Protein AF-A0A6A6F134-F1 (afdb_monomer_lite)

Foldseek 3Di:
DDDDDDDDDDDDDDDDDDDDDDDDDDDDDDDDDDDDDDDDDDDDDDDDDDDDDDDDDPPPPPPPPDDDPDPPDPPPPPPPPDPDPPPPDDDVVPDPPPPDPVPPPVVVVVVVVVVVVVVVVVVVVVVVVVDPDPDDDDDDDDDDPPPCSLVVVCVVVVPPCPQPQPFDFDQPDDVPDGDGPRPRPNVVDGPHPDDDDDDDDDPPDPDPDDDDDDDDDPVVVVVVLVVLVVLLVVLVPDDPPDDPVRNVVSVVSNVVSVVVD

Secondary structure (DSSP, 8-state):
--PPPP------------PPP--------------------------------------------S--S-----GGG--------TT----GGGS-----GGG-THHHHHHHHHHHHHHHHHHHHHHHHHSPPPPPPP------TTSSHHHHHHHHHT-TTTTT----EEEEEETTEEEEEE------S--TTS-----SPPTT--SS------PPPHHHHHHHHHHHHHHHHHHHS--TT--HHHHHHHHHHHHHHHHT-

Radius of gyration: 37.96 Å; chains: 1; bounding box: 92×64×110 Å

Organism: NCBI:txid717836

InterPro domains:
  IPR027417 P-loop containing nucleoside triphosphate hydrolase [G3DSA:3.40.50.300] (117-215)
  IPR027417 P-loop containing nucleoside triphosphate hydrolase [SSF52540] (86-157)

pLDDT: mean 71.47, std 17.22, range [37.16, 97.81]

Sequence (261 aa):
MAASPASNNAIGKRKRSRGLEPSDLDDDGSESPLSGCAADERDSNSDADSEPETFEGDDTNYEDLFVSEGQEFDGADMPRVNEVDTDVKYHEGKESYPKLPAYDPASSDIEVGLTGIVEQIVDIAEELRAMPWPRPTRIALLGDTGTGKSSLLNSIVDVPDIAKAVCITIEVQADTYKSTLSSQISSGESCTPTAMEYCGSIDRQQESFAAEITDYDEETAKTLLREHISHYRRNTEVRADWDDNTRQLYKRRADTAVKTL

Structure (mmCIF, N/CA/C/O backbone):
data_AF-A0A6A6F134-F1
#
_entry.id   AF-A0A6A6F134-F1
#
loop_
_atom_site.group_PDB
_atom_site.id
_atom_site.type_symbol
_atom_site.label_atom_id
_atom_site.label_alt_id
_atom_site.label_comp_id
_atom_site.label_asym_id
_atom_site.label_entity_id
_atom_site.label_seq_id
_atom_site.pdbx_PDB_ins_code
_atom_site.Cartn_x
_atom_site.Cartn_y
_atom_site.Cartn_z
_atom_site.occupancy
_atom_site.B_iso_or_equiv
_atom_site.auth_seq_id
_atom_site.auth_comp_id
_atom_site.auth_asym_id
_atom_site.auth_atom_id
_atom_site.pdbx_PDB_model_num
ATOM 1 N N . MET A 1 1 ? -15.098 -31.969 37.337 1.00 43.97 1 MET A N 1
ATOM 2 C CA . MET A 1 1 ? -15.059 -32.552 35.979 1.00 43.97 1 MET A CA 1
ATOM 3 C C . MET A 1 1 ? -16.419 -32.327 35.342 1.00 43.97 1 MET A C 1
ATOM 5 O O . MET A 1 1 ? -17.338 -33.084 35.614 1.00 43.97 1 MET A O 1
ATOM 9 N N . ALA A 1 2 ? -16.563 -31.238 34.592 1.00 41.25 2 ALA A N 1
ATOM 10 C CA . ALA A 1 2 ? -17.771 -30.901 33.847 1.00 41.25 2 ALA A CA 1
ATOM 11 C C . ALA A 1 2 ? -17.323 -30.482 32.443 1.00 41.25 2 ALA A C 1
ATOM 13 O O . ALA A 1 2 ? -16.382 -29.703 32.307 1.00 41.25 2 ALA A O 1
ATOM 14 N N . ALA A 1 3 ? -17.909 -31.117 31.433 1.00 41.62 3 ALA A N 1
ATOM 15 C CA . ALA A 1 3 ? -17.512 -31.027 30.037 1.00 41.62 3 ALA A CA 1
ATOM 16 C C . ALA A 1 3 ? -18.106 -29.776 29.372 1.00 41.62 3 ALA A C 1
ATOM 18 O O . ALA A 1 3 ? -19.306 -29.532 29.482 1.00 41.62 3 ALA A O 1
ATOM 19 N N . SER A 1 4 ? -17.268 -29.017 28.663 1.00 52.62 4 SER A N 1
ATOM 20 C CA . SER A 1 4 ? -17.686 -27.931 27.770 1.00 52.62 4 SER A CA 1
ATOM 21 C C . SER A 1 4 ? -18.380 -28.480 26.517 1.00 52.62 4 SER A C 1
ATOM 23 O O . SER A 1 4 ? -17.914 -29.483 25.966 1.00 52.62 4 SER A O 1
ATOM 25 N N . PRO A 1 5 ? -19.434 -27.826 25.999 1.00 60.44 5 PRO A N 1
ATOM 26 C CA . PRO A 1 5 ? -19.971 -28.141 24.684 1.00 60.44 5 PRO A CA 1
ATOM 27 C C . PRO A 1 5 ? -19.147 -27.458 23.580 1.00 60.44 5 PRO A C 1
ATOM 29 O O . PRO A 1 5 ? -18.846 -26.268 23.644 1.00 60.44 5 PRO A O 1
ATOM 32 N N . ALA A 1 6 ? -18.791 -28.235 22.558 1.00 44.75 6 ALA A N 1
ATOM 33 C CA . ALA A 1 6 ? -18.148 -27.769 21.337 1.00 44.75 6 ALA A CA 1
ATOM 34 C C . ALA A 1 6 ? -19.168 -27.071 20.421 1.00 44.75 6 ALA A C 1
ATOM 36 O O . ALA A 1 6 ? -20.200 -27.655 20.085 1.00 44.75 6 ALA A O 1
ATOM 37 N N . SER A 1 7 ? -18.872 -25.845 19.982 1.00 50.78 7 SER A N 1
ATOM 38 C CA . SER A 1 7 ? -19.625 -25.164 18.928 1.00 50.78 7 SER A CA 1
ATOM 39 C C . SER A 1 7 ? -19.053 -25.532 17.555 1.00 50.78 7 SER A C 1
ATOM 41 O O . SER A 1 7 ? -17.970 -25.117 17.147 1.00 50.78 7 SER A O 1
ATOM 43 N N . ASN A 1 8 ? -19.811 -26.354 16.832 1.00 44.69 8 ASN A N 1
ATOM 44 C CA . ASN A 1 8 ? -19.585 -26.671 15.429 1.00 44.69 8 ASN A CA 1
ATOM 45 C C . ASN A 1 8 ? -20.062 -25.500 14.557 1.00 44.69 8 ASN A C 1
ATOM 47 O O . ASN A 1 8 ? -21.246 -25.431 14.236 1.00 44.69 8 ASN A O 1
ATOM 51 N N . ASN A 1 9 ? -19.156 -24.622 14.123 1.00 45.91 9 ASN A N 1
ATOM 52 C CA . ASN A 1 9 ? -19.450 -23.713 13.014 1.00 45.91 9 ASN A CA 1
ATOM 53 C C . ASN A 1 9 ? -19.028 -24.359 11.694 1.00 45.91 9 ASN A C 1
ATOM 55 O O . ASN A 1 9 ? -17.852 -24.456 11.343 1.00 45.91 9 ASN A O 1
ATOM 59 N N . ALA A 1 10 ? -20.044 -24.853 10.989 1.00 45.84 10 ALA A N 1
ATOM 60 C CA . ALA A 1 10 ? -19.955 -25.452 9.675 1.00 45.84 10 ALA A CA 1
ATOM 61 C C . ALA A 1 10 ? -19.506 -24.411 8.636 1.00 45.84 10 ALA A C 1
ATOM 63 O O . ALA A 1 10 ? -20.238 -23.490 8.283 1.00 45.84 10 ALA A O 1
ATOM 64 N N . ILE A 1 11 ? -18.295 -24.608 8.120 1.00 50.47 11 ILE A N 1
ATOM 65 C CA . ILE A 1 11 ? -17.775 -23.965 6.914 1.00 50.47 11 ILE A CA 1
ATOM 66 C C . ILE A 1 11 ? -18.702 -24.287 5.733 1.00 50.47 11 ILE A C 1
ATOM 68 O O . ILE A 1 11 ? -18.851 -25.440 5.316 1.00 50.47 11 ILE A O 1
ATOM 72 N N . GLY A 1 12 ? -19.343 -23.245 5.203 1.00 44.22 12 GLY A N 1
ATOM 73 C CA . GLY A 1 12 ? -20.176 -23.309 4.010 1.00 44.22 12 GLY A CA 1
ATOM 74 C C . GLY A 1 12 ? -19.357 -23.735 2.794 1.00 44.22 12 GLY A C 1
ATOM 75 O O . GLY A 1 12 ? -18.442 -23.041 2.353 1.00 44.22 12 GLY A O 1
ATOM 76 N N . LYS A 1 13 ? -19.696 -24.894 2.227 1.00 53.62 13 LYS A N 1
ATOM 77 C CA . LYS A 1 13 ? -19.129 -25.383 0.968 1.00 53.62 13 LYS A CA 1
ATOM 78 C C . LYS A 1 13 ? -19.685 -24.553 -0.192 1.00 53.62 13 LYS A C 1
ATOM 80 O O . LYS A 1 13 ? -20.815 -24.775 -0.621 1.00 53.62 13 LYS A O 1
ATOM 85 N N . ARG A 1 14 ? -18.890 -23.629 -0.744 1.00 46.69 14 ARG A N 1
ATOM 86 C CA . ARG A 1 14 ? -19.178 -23.035 -2.060 1.00 46.69 14 ARG A CA 1
ATOM 87 C C . ARG A 1 14 ? -18.945 -24.090 -3.145 1.00 46.69 14 ARG A C 1
ATOM 89 O O . ARG A 1 14 ? -17.832 -24.563 -3.361 1.00 46.69 14 ARG A O 1
ATOM 96 N N . LYS A 1 15 ? -20.037 -24.481 -3.798 1.00 51.97 15 LYS A N 1
ATOM 97 C CA . LYS A 1 15 ? -20.105 -25.426 -4.915 1.00 51.97 15 LYS A CA 1
ATOM 98 C C . LYS A 1 15 ? -19.696 -24.683 -6.195 1.00 51.97 15 LYS A C 1
ATOM 100 O O . LYS A 1 15 ? -20.444 -23.839 -6.670 1.00 51.97 15 LYS A O 1
ATOM 105 N N . ARG A 1 16 ? -18.505 -24.965 -6.737 1.00 50.12 16 ARG A N 1
ATOM 106 C CA . ARG A 1 16 ? -18.120 -24.548 -8.098 1.00 50.12 16 ARG A CA 1
ATOM 107 C C . ARG A 1 16 ? -18.769 -25.498 -9.101 1.00 50.12 16 ARG A C 1
ATOM 109 O O . ARG A 1 16 ? -18.546 -26.704 -9.034 1.00 50.12 16 ARG A O 1
ATOM 116 N N . SER A 1 17 ? -19.528 -24.954 -10.043 1.00 49.09 17 SER A N 1
ATOM 117 C CA . SER A 1 17 ? -19.942 -25.671 -11.246 1.00 49.09 17 SER A CA 1
ATOM 118 C C . SER A 1 17 ? -19.977 -24.723 -12.437 1.00 49.09 17 SER A C 1
ATOM 120 O O . SER A 1 17 ? -20.851 -23.863 -12.498 1.00 49.09 17 SER A O 1
ATOM 122 N N . ARG A 1 18 ? -19.083 -24.939 -13.402 1.00 41.56 18 ARG A N 1
ATOM 123 C CA . ARG A 1 18 ? -19.466 -25.178 -14.798 1.00 41.56 18 ARG A CA 1
ATOM 124 C C . ARG A 1 18 ? -18.254 -25.669 -15.579 1.00 41.56 18 ARG A C 1
ATOM 126 O O . ARG A 1 18 ? -17.195 -25.055 -15.537 1.00 41.56 18 ARG A O 1
ATOM 133 N N . GLY A 1 19 ? -18.435 -26.830 -16.201 1.00 37.16 19 GLY A N 1
ATOM 134 C CA . GLY A 1 19 ? -17.485 -27.418 -17.126 1.00 37.16 19 GLY A CA 1
ATOM 135 C C . GLY A 1 19 ? -17.509 -26.667 -18.448 1.00 37.16 19 GLY A C 1
ATOM 136 O O . GLY A 1 19 ? -18.572 -26.261 -18.915 1.00 37.16 19 GLY A O 1
ATOM 137 N N . LEU A 1 20 ? -16.322 -26.493 -19.011 1.00 48.72 20 LEU A N 1
ATOM 138 C CA . LEU A 1 20 ? -16.129 -26.231 -20.424 1.00 48.72 20 LEU A CA 1
ATOM 139 C C . LEU A 1 20 ? -15.657 -27.548 -21.030 1.00 48.72 20 LEU A C 1
ATOM 141 O O . LEU A 1 20 ? -14.661 -28.123 -20.587 1.00 48.72 20 LEU A O 1
ATOM 145 N N . GLU A 1 21 ? -16.454 -28.053 -21.962 1.00 59.78 21 GLU A N 1
ATOM 146 C CA . GLU A 1 21 ? -16.110 -29.191 -22.801 1.00 59.78 21 GLU A CA 1
ATOM 147 C C . GLU A 1 21 ? -14.938 -28.807 -23.720 1.00 59.78 21 GLU A C 1
ATOM 149 O O . GLU A 1 21 ? -14.929 -27.691 -24.247 1.00 59.78 21 GLU A O 1
ATOM 154 N N . PRO A 1 22 ? -13.947 -29.689 -23.924 1.00 57.69 22 PRO A N 1
ATOM 155 C CA . PRO A 1 22 ? -12.971 -29.516 -24.986 1.00 57.69 22 PRO A CA 1
ATOM 156 C C . PRO A 1 22 ? -13.622 -29.893 -26.322 1.00 57.69 22 PRO A C 1
ATOM 158 O O . PRO A 1 22 ? -14.016 -31.038 -26.532 1.00 57.69 22 PRO A O 1
ATOM 161 N N . SER A 1 23 ? -13.764 -28.917 -27.217 1.00 59.03 23 SER A N 1
ATOM 162 C CA . SER A 1 23 ? -14.053 -29.180 -28.623 1.00 59.03 23 SER A CA 1
ATOM 163 C C . SER A 1 23 ? -12.751 -29.568 -29.318 1.00 59.03 23 SER A C 1
ATOM 165 O O . SER A 1 23 ? -11.924 -28.705 -29.620 1.00 59.03 23 SER A O 1
ATOM 167 N N . ASP A 1 24 ? -12.589 -30.867 -29.541 1.00 61.22 24 ASP A N 1
ATOM 168 C CA . ASP A 1 24 ? -11.593 -31.436 -30.439 1.00 61.22 24 ASP A CA 1
ATOM 169 C C . ASP A 1 24 ? -11.907 -30.982 -31.874 1.00 61.22 24 ASP A C 1
ATOM 171 O O . ASP A 1 24 ? -12.931 -31.354 -32.453 1.00 61.22 24 ASP A O 1
ATOM 175 N N . LEU A 1 25 ? -11.041 -30.143 -32.439 1.00 65.75 25 LEU A N 1
ATOM 176 C CA . LEU A 1 25 ? -10.960 -29.924 -33.878 1.00 65.75 25 LEU A CA 1
ATOM 177 C C . LEU A 1 25 ? -9.547 -30.284 -34.319 1.00 65.75 25 LEU A C 1
ATOM 179 O O . LEU A 1 25 ? -8.610 -29.496 -34.200 1.00 65.75 25 LEU A O 1
ATOM 183 N N . ASP A 1 26 ? -9.442 -31.517 -34.802 1.00 57.12 26 ASP A N 1
ATOM 184 C CA . ASP A 1 26 ? -8.402 -31.961 -35.711 1.00 57.12 26 ASP A CA 1
ATOM 185 C C . ASP A 1 26 ? -8.486 -31.108 -36.988 1.00 57.12 26 ASP A C 1
ATOM 187 O O . ASP A 1 26 ? -9.489 -31.167 -37.703 1.00 57.12 26 ASP A O 1
ATOM 191 N N . ASP A 1 27 ? -7.451 -30.320 -37.282 1.00 63.88 27 ASP A N 1
ATOM 192 C CA . ASP A 1 27 ? -7.228 -29.805 -38.634 1.00 63.88 27 ASP A CA 1
ATOM 193 C C . ASP A 1 27 ? -5.817 -30.183 -39.086 1.00 63.88 27 ASP A C 1
ATOM 195 O O . ASP A 1 27 ? -4.796 -29.716 -38.571 1.00 63.88 27 ASP A O 1
ATOM 199 N N . ASP A 1 28 ? -5.818 -31.134 -40.010 1.00 56.81 28 ASP A N 1
ATOM 200 C CA . ASP A 1 28 ? -4.685 -31.823 -40.593 1.00 56.81 28 ASP A CA 1
ATOM 201 C C . ASP A 1 28 ? -4.209 -31.040 -41.827 1.00 56.81 28 ASP A C 1
ATOM 203 O O . ASP A 1 28 ? -4.934 -30.885 -42.804 1.00 56.81 28 ASP A O 1
ATOM 207 N N . GLY A 1 29 ? -2.944 -30.621 -41.804 1.00 48.53 29 GLY A N 1
ATOM 208 C CA . GLY A 1 29 ? -2.072 -30.624 -42.978 1.00 48.53 29 GLY A CA 1
ATOM 209 C C . GLY A 1 29 ? -2.343 -29.645 -44.130 1.00 48.53 29 GLY A C 1
ATOM 210 O O . GLY A 1 29 ? -3.127 -29.910 -45.034 1.00 48.53 29 GLY A O 1
ATOM 211 N N . SER A 1 30 ? -1.441 -28.671 -44.274 1.00 54.06 30 SER A N 1
ATOM 212 C CA . SER A 1 30 ? -0.750 -28.486 -45.560 1.00 54.06 30 SER A CA 1
ATOM 213 C C . SER A 1 30 ? 0.552 -27.703 -45.389 1.00 54.06 30 SER A C 1
ATOM 215 O O . SER A 1 30 ? 0.561 -26.539 -44.996 1.00 54.06 30 SER A O 1
ATOM 217 N N . GLU A 1 31 ? 1.657 -28.376 -45.701 1.00 53.28 31 GLU A N 1
ATOM 218 C CA . GLU A 1 31 ? 2.989 -27.808 -45.873 1.00 53.28 31 GLU A CA 1
ATOM 219 C C . GLU A 1 31 ? 3.091 -26.964 -47.158 1.00 53.28 31 GLU A C 1
ATOM 221 O O . GLU A 1 31 ? 2.527 -27.325 -48.194 1.00 53.28 31 GLU A O 1
ATOM 226 N N . SER A 1 32 ? 4.016 -25.990 -47.109 1.00 53.66 32 SER A N 1
ATOM 227 C CA . SER A 1 32 ? 4.830 -25.418 -48.214 1.00 53.66 32 SER A CA 1
ATOM 228 C C . SER A 1 32 ? 4.378 -24.075 -48.828 1.00 53.66 32 SER A C 1
ATOM 230 O O . SER A 1 32 ? 3.188 -23.804 -48.925 1.00 53.66 32 SER A O 1
ATOM 232 N N . PRO A 1 33 ? 5.298 -23.301 -49.452 1.00 54.88 33 PRO A N 1
ATOM 233 C CA . PRO A 1 33 ? 6.525 -22.732 -48.889 1.00 54.88 33 PRO A CA 1
ATOM 234 C C . PRO A 1 33 ? 6.682 -21.221 -49.212 1.00 54.88 33 PRO A C 1
ATOM 236 O O . PRO A 1 33 ? 6.038 -20.683 -50.105 1.00 54.88 33 PRO A O 1
ATOM 239 N N . LEU A 1 34 ? 7.602 -20.568 -48.491 1.00 56.84 34 LEU A N 1
ATOM 240 C CA . LEU A 1 34 ? 8.356 -19.346 -48.831 1.00 56.84 34 LEU A CA 1
ATOM 241 C C . LEU A 1 34 ? 7.777 -18.399 -49.906 1.00 56.84 34 LEU A C 1
ATOM 243 O O . LEU A 1 34 ? 7.944 -18.618 -51.104 1.00 56.84 34 LEU A O 1
ATOM 247 N N . SER A 1 35 ? 7.306 -17.230 -49.469 1.00 46.50 35 SER A N 1
ATOM 248 C CA . SER A 1 35 ? 7.397 -16.002 -50.263 1.00 46.50 35 SER A CA 1
ATOM 249 C C . SER A 1 35 ? 7.468 -14.803 -49.324 1.00 46.50 35 SER A C 1
ATOM 251 O O . SER A 1 35 ? 6.548 -14.549 -48.551 1.00 46.50 35 SER A O 1
ATOM 253 N N . GLY A 1 36 ? 8.610 -14.117 -49.330 1.00 44.16 36 GLY A N 1
ATOM 254 C CA . GLY A 1 36 ? 8.805 -12.906 -48.548 1.00 44.16 36 GLY A CA 1
ATOM 255 C C . GLY A 1 36 ? 8.102 -11.711 -49.176 1.00 44.16 36 GLY A C 1
ATOM 256 O O . GLY A 1 36 ? 7.975 -11.650 -50.392 1.00 44.16 36 GLY A O 1
ATOM 257 N N . CYS A 1 37 ? 7.716 -10.748 -48.342 1.00 39.78 37 CYS A N 1
ATOM 258 C CA . CYS A 1 37 ? 7.740 -9.320 -48.651 1.00 39.78 37 CYS A CA 1
ATOM 259 C C . CYS A 1 37 ? 7.341 -8.517 -47.405 1.00 39.78 37 CYS A C 1
ATOM 261 O O . CYS A 1 37 ? 6.274 -8.724 -46.850 1.00 39.78 37 CYS A O 1
ATOM 263 N N . ALA A 1 38 ? 8.244 -7.612 -47.025 1.00 40.34 38 ALA A N 1
ATOM 264 C CA . ALA A 1 38 ? 8.010 -6.274 -46.488 1.00 40.34 38 ALA A CA 1
ATOM 265 C C . ALA A 1 38 ? 6.953 -6.060 -45.383 1.00 40.34 38 ALA A C 1
ATOM 267 O O . ALA A 1 38 ? 5.750 -6.103 -45.604 1.00 40.34 38 ALA A O 1
ATOM 268 N N . ALA A 1 39 ? 7.499 -5.689 -44.224 1.00 56.06 39 ALA A N 1
ATOM 269 C CA . ALA A 1 39 ? 6.955 -4.819 -43.187 1.00 56.06 39 ALA A CA 1
ATOM 270 C C . ALA A 1 39 ? 5.771 -3.918 -43.590 1.00 56.06 39 ALA A C 1
ATOM 272 O O . ALA A 1 39 ? 5.910 -3.082 -44.480 1.00 56.06 39 ALA A O 1
ATOM 273 N N . ASP A 1 40 ? 4.680 -4.033 -42.831 1.00 51.16 40 ASP A N 1
ATOM 274 C CA . ASP A 1 40 ? 3.884 -2.905 -42.328 1.00 51.16 40 ASP A CA 1
ATOM 275 C C . ASP A 1 40 ? 2.909 -3.435 -41.255 1.00 51.16 40 ASP A C 1
ATOM 277 O O . ASP A 1 40 ? 1.743 -3.724 -41.519 1.00 51.16 40 ASP A O 1
ATOM 281 N N . GLU A 1 41 ? 3.399 -3.608 -40.023 1.00 55.84 41 GLU A N 1
ATOM 282 C CA . GLU A 1 41 ? 2.542 -3.902 -38.868 1.00 55.84 41 GLU A CA 1
ATOM 283 C C . GLU A 1 41 ? 2.011 -2.582 -38.297 1.00 55.84 41 GLU A C 1
ATOM 285 O O . GLU A 1 41 ? 2.697 -1.842 -37.590 1.00 55.84 41 GLU A O 1
ATOM 290 N N . ARG A 1 42 ? 0.772 -2.259 -38.678 1.00 53.47 42 ARG A N 1
ATOM 291 C CA . ARG A 1 42 ? -0.071 -1.278 -37.993 1.00 53.47 42 ARG A CA 1
ATOM 292 C C . ARG A 1 42 ? -0.774 -1.985 -36.838 1.00 53.47 42 ARG A C 1
ATOM 294 O O . ARG A 1 42 ? -1.753 -2.689 -37.067 1.00 53.47 42 ARG A O 1
ATOM 301 N N . ASP A 1 43 ? -0.319 -1.741 -35.615 1.00 46.78 43 ASP A N 1
ATOM 302 C CA . ASP A 1 43 ? -1.056 -2.099 -34.403 1.00 46.78 43 ASP A CA 1
ATOM 303 C C . ASP A 1 43 ? -2.311 -1.218 -34.288 1.00 46.78 43 ASP A C 1
ATOM 305 O O . ASP A 1 43 ? -2.254 -0.047 -33.909 1.00 46.78 43 ASP A O 1
ATOM 309 N N . SER A 1 44 ? -3.463 -1.771 -34.663 1.00 58.53 44 SER A N 1
ATOM 310 C CA . SER A 1 44 ? -4.789 -1.236 -34.344 1.00 58.53 44 SER A CA 1
ATOM 311 C C . SER A 1 44 ? -5.438 -2.130 -33.297 1.00 58.53 44 SER A C 1
ATOM 313 O O . SER A 1 44 ? -6.131 -3.080 -33.639 1.00 58.53 44 SER A O 1
ATOM 315 N N . ASN A 1 45 ? -5.216 -1.806 -32.023 1.00 48.47 45 ASN A N 1
ATOM 316 C CA . ASN A 1 45 ? -5.979 -2.369 -30.913 1.00 48.47 45 ASN A CA 1
ATOM 317 C C . ASN A 1 45 ? -7.104 -1.393 -30.553 1.00 48.47 45 ASN A C 1
ATOM 319 O O . ASN A 1 45 ? -6.876 -0.398 -29.864 1.00 48.47 45 ASN A O 1
ATOM 323 N N . SER A 1 46 ? -8.308 -1.670 -31.052 1.00 58.34 46 SER A N 1
ATOM 324 C CA . SER A 1 46 ? -9.547 -1.001 -30.655 1.00 58.34 46 SER A CA 1
ATOM 325 C C . SER A 1 46 ? -10.509 -2.030 -30.063 1.00 58.34 46 SER A C 1
ATOM 327 O O . SER A 1 46 ? -11.429 -2.470 -30.743 1.00 58.34 46 SER A O 1
ATOM 329 N N . ASP A 1 47 ? -10.298 -2.393 -28.801 1.00 44.88 47 ASP A N 1
ATOM 330 C CA . ASP A 1 47 ? -11.271 -3.160 -28.022 1.00 44.88 47 ASP A CA 1
ATOM 331 C C . ASP A 1 47 ? -11.858 -2.229 -26.963 1.00 44.88 47 ASP A C 1
ATOM 333 O O . ASP A 1 47 ? -11.286 -2.009 -25.894 1.00 44.88 47 ASP A O 1
ATOM 337 N N . ALA A 1 48 ? -12.981 -1.610 -27.319 1.00 54.31 48 ALA A N 1
ATOM 338 C CA . ALA A 1 48 ? -13.787 -0.769 -26.447 1.00 54.31 48 ALA A CA 1
ATOM 339 C C . ALA A 1 48 ? -15.192 -1.372 -26.348 1.00 54.31 48 ALA A C 1
ATOM 341 O O . ALA A 1 48 ? -16.142 -0.825 -26.898 1.00 54.31 48 ALA A O 1
ATOM 342 N N . ASP A 1 49 ? -15.306 -2.492 -25.634 1.00 54.75 49 ASP A N 1
ATOM 343 C CA . ASP A 1 49 ? -16.590 -3.030 -25.184 1.00 54.75 49 ASP A CA 1
ATOM 344 C C . ASP A 1 49 ? -16.746 -2.714 -23.695 1.00 54.75 49 ASP A C 1
ATOM 346 O O . ASP A 1 49 ? -16.213 -3.390 -22.816 1.00 54.75 49 ASP A O 1
ATOM 350 N N . SER A 1 50 ? -17.433 -1.608 -23.415 1.00 52.66 50 SER A N 1
ATOM 351 C CA . SER A 1 50 ? -17.884 -1.235 -22.074 1.00 52.66 50 SER A CA 1
ATOM 352 C C . SER A 1 50 ? -19.402 -1.371 -22.031 1.00 52.66 50 SER A C 1
ATOM 354 O O . SER A 1 50 ? -20.129 -0.459 -22.423 1.00 52.66 50 SER A O 1
ATOM 356 N N . GLU A 1 51 ? -19.874 -2.530 -21.583 1.00 66.19 51 GLU A N 1
ATOM 357 C CA . GLU A 1 51 ? -21.266 -2.726 -21.177 1.00 66.19 51 GLU A CA 1
ATOM 358 C C . GLU A 1 51 ? -21.510 -1.954 -19.861 1.00 66.19 51 GLU A C 1
ATOM 360 O O . GLU A 1 51 ? -20.687 -2.033 -18.944 1.00 66.19 51 GLU A O 1
ATOM 365 N N . PRO A 1 52 ? -22.602 -1.181 -19.735 1.00 60.16 52 PRO A N 1
ATOM 366 C CA . PRO A 1 52 ? -22.929 -0.484 -18.498 1.00 60.16 52 PRO A CA 1
ATOM 367 C C . PRO A 1 52 ? -23.555 -1.448 -17.477 1.00 60.16 52 PRO A C 1
ATOM 369 O O . PRO A 1 52 ? -24.694 -1.883 -17.632 1.00 60.16 52 PRO A O 1
ATOM 372 N N . GLU A 1 53 ? -22.823 -1.738 -16.400 1.00 57.03 53 GLU A N 1
ATOM 373 C CA . GLU A 1 53 ? -23.341 -2.430 -15.214 1.00 57.03 53 GLU A CA 1
ATOM 374 C C . GLU A 1 53 ? -24.400 -1.550 -14.521 1.00 57.03 53 GLU A C 1
ATOM 376 O O . GLU A 1 53 ? -24.107 -0.508 -13.927 1.00 57.03 53 GLU A O 1
ATOM 381 N N . THR A 1 54 ? -25.663 -1.962 -14.617 1.00 56.84 54 THR A N 1
ATOM 382 C CA . THR A 1 54 ? -26.780 -1.420 -13.839 1.00 56.84 54 THR A CA 1
ATOM 383 C C . THR A 1 54 ? -26.624 -1.804 -12.370 1.00 56.84 54 THR A C 1
ATOM 385 O O . THR A 1 54 ? -26.886 -2.940 -11.984 1.00 56.84 54 THR A O 1
ATOM 388 N N . PHE A 1 55 ? -26.207 -0.839 -11.552 1.00 60.22 55 PHE A N 1
ATOM 389 C CA . PHE A 1 55 ? -26.155 -0.941 -10.096 1.00 60.22 55 PHE A CA 1
ATOM 390 C C . PHE A 1 55 ? -27.582 -0.944 -9.520 1.00 60.22 55 PHE A C 1
ATOM 392 O O . PHE A 1 55 ? -28.242 0.095 -9.466 1.00 60.22 55 PHE A O 1
ATOM 399 N N . GLU A 1 56 ? -28.076 -2.117 -9.118 1.00 64.12 56 GLU A N 1
ATOM 400 C CA . GLU A 1 56 ? -29.301 -2.247 -8.323 1.00 64.12 56 GLU A CA 1
ATOM 401 C C . GLU A 1 56 ? -28.994 -1.827 -6.877 1.00 64.12 56 GLU A C 1
ATOM 403 O O . GLU A 1 56 ? -28.305 -2.529 -6.137 1.00 64.12 56 GLU A O 1
ATOM 408 N N . GLY A 1 57 ? -29.462 -0.636 -6.499 1.00 53.59 57 GLY A N 1
ATOM 409 C CA . GLY A 1 57 ? -29.373 -0.123 -5.136 1.00 53.59 57 GLY A CA 1
ATOM 410 C C . GLY A 1 57 ? -30.245 -0.938 -4.181 1.00 53.59 57 GLY A C 1
ATOM 411 O O . GLY A 1 57 ? -31.463 -0.992 -4.334 1.00 53.59 57 GLY A O 1
ATOM 412 N N . ASP A 1 58 ? -29.604 -1.559 -3.193 1.00 57.78 58 ASP A N 1
ATOM 413 C CA . ASP A 1 58 ? -30.246 -2.212 -2.052 1.00 57.78 58 ASP A CA 1
ATOM 414 C C . ASP A 1 58 ? -30.637 -1.140 -1.018 1.00 57.78 58 ASP A C 1
ATOM 416 O O . ASP A 1 58 ? -29.864 -0.779 -0.124 1.00 57.78 58 ASP A O 1
ATOM 420 N N . ASP A 1 59 ? -31.832 -0.572 -1.202 1.00 54.53 59 ASP A N 1
ATOM 421 C CA . ASP A 1 59 ? -32.482 0.357 -0.273 1.00 54.53 59 ASP A CA 1
ATOM 422 C C . ASP A 1 59 ? -32.849 -0.371 1.033 1.00 54.53 59 ASP A C 1
ATOM 424 O O . ASP A 1 59 ? -33.990 -0.786 1.267 1.00 54.53 59 ASP A O 1
ATOM 428 N N . THR A 1 60 ? -31.876 -0.508 1.933 1.00 56.47 60 THR A N 1
ATOM 429 C CA . THR A 1 60 ? -32.144 -0.906 3.319 1.00 56.47 60 THR A CA 1
ATOM 430 C C . THR A 1 60 ? -32.707 0.286 4.095 1.00 56.47 60 THR A C 1
ATOM 432 O O . THR A 1 60 ? -32.009 1.061 4.744 1.00 56.47 60 THR A O 1
ATOM 435 N N . ASN A 1 61 ? -34.024 0.442 3.985 1.00 51.97 61 ASN A N 1
ATOM 436 C CA . ASN A 1 61 ? -34.837 1.392 4.733 1.00 51.97 61 ASN A CA 1
ATOM 437 C C . ASN A 1 61 ? -34.818 1.051 6.243 1.00 51.97 61 ASN A C 1
ATOM 439 O O . ASN A 1 61 ? -35.579 0.200 6.702 1.00 51.97 61 ASN A O 1
ATOM 443 N N . TYR A 1 62 ? -33.920 1.692 7.000 1.00 55.50 62 TYR A N 1
ATOM 444 C CA . TYR A 1 62 ? -33.726 1.520 8.453 1.00 55.50 62 TYR A CA 1
ATOM 445 C C . TYR A 1 62 ? -34.462 2.569 9.317 1.00 55.50 62 TYR A C 1
ATOM 447 O O . TYR A 1 62 ? -34.166 2.706 10.502 1.00 55.50 62 TYR A O 1
ATOM 455 N N . GLU A 1 63 ? -35.437 3.296 8.768 1.00 58.09 63 GLU A N 1
ATOM 456 C CA . GLU A 1 63 ? -36.081 4.433 9.455 1.00 58.09 63 GLU A CA 1
ATOM 457 C C . GLU A 1 63 ? -37.326 4.080 10.304 1.00 58.09 63 GLU A C 1
ATOM 459 O O . GLU A 1 63 ? -38.023 4.977 10.765 1.00 58.09 63 GLU A O 1
ATOM 464 N N . ASP A 1 64 ? -37.616 2.799 10.576 1.00 55.16 64 ASP A N 1
ATOM 465 C CA . ASP A 1 64 ? -38.866 2.391 11.262 1.00 55.16 64 ASP A CA 1
ATOM 466 C C . ASP A 1 64 ? -38.692 1.926 12.727 1.00 55.16 64 ASP A C 1
ATOM 468 O O . ASP A 1 64 ? -39.480 1.138 13.248 1.00 55.16 64 ASP A O 1
ATOM 472 N N . LEU A 1 65 ? -37.644 2.391 13.423 1.00 55.06 65 LEU A N 1
ATOM 473 C CA . LEU A 1 65 ? -37.403 2.067 14.846 1.00 55.06 65 LEU A CA 1
ATOM 474 C C . LEU A 1 65 ? -37.651 3.224 15.825 1.00 55.06 65 LEU A C 1
ATOM 476 O O . LEU A 1 65 ? -37.502 3.043 17.036 1.00 55.06 65 LEU A O 1
ATOM 480 N N . PHE A 1 66 ? -38.090 4.388 15.346 1.00 57.06 66 PHE A N 1
ATOM 481 C CA . PHE A 1 66 ? -38.536 5.463 16.230 1.00 57.06 66 PHE A CA 1
ATOM 482 C C . PHE A 1 66 ? -40.015 5.280 16.568 1.00 57.06 66 PHE A C 1
ATOM 484 O O . PHE A 1 66 ? -40.909 5.605 15.788 1.00 57.06 66 PHE A O 1
ATOM 491 N N . VAL A 1 67 ? -40.260 4.748 17.768 1.00 58.12 67 VAL A N 1
ATOM 492 C CA . VAL A 1 67 ? -41.573 4.735 18.421 1.00 58.12 67 VAL A CA 1
ATOM 493 C C . VAL A 1 67 ? -42.154 6.144 18.346 1.00 58.12 67 VAL A C 1
ATOM 495 O O . VAL A 1 67 ? -41.597 7.085 18.906 1.00 58.12 67 VAL A O 1
ATOM 498 N N . SER A 1 68 ? -43.255 6.289 17.614 1.00 53.19 68 SER A N 1
ATOM 499 C CA . SER A 1 68 ? -43.925 7.564 17.405 1.00 53.19 68 SER A CA 1
ATOM 500 C C . SER A 1 68 ? -44.386 8.131 18.752 1.00 53.19 68 SER A C 1
ATOM 502 O O . SER A 1 68 ? -45.331 7.625 19.360 1.00 53.19 68 SER A O 1
ATOM 504 N N . GLU A 1 69 ? -43.719 9.187 19.222 1.00 57.28 69 GLU A N 1
ATOM 505 C CA . GLU A 1 69 ? -44.150 10.022 20.347 1.00 57.28 69 GLU A CA 1
ATOM 506 C C . GLU A 1 69 ? -45.430 10.775 19.950 1.00 57.28 69 GLU A C 1
ATOM 508 O O . GLU A 1 69 ? -45.405 11.928 19.531 1.00 57.28 69 GLU A O 1
ATOM 513 N N . GLY A 1 70 ? -46.570 10.087 19.996 1.00 57.31 70 GLY A N 1
ATOM 514 C CA . GLY A 1 70 ? -47.850 10.646 19.557 1.00 57.31 70 GLY A CA 1
ATOM 515 C C . GLY A 1 70 ? -49.068 10.042 20.241 1.00 57.31 70 GLY A C 1
ATOM 516 O O . GLY A 1 70 ? -50.181 10.194 19.746 1.00 57.31 70 GLY A O 1
ATOM 517 N N . GLN A 1 71 ? -48.891 9.344 21.365 1.00 64.00 71 GLN A N 1
ATOM 518 C CA . GLN A 1 71 ? -50.028 8.900 22.161 1.00 64.00 71 GLN A CA 1
ATOM 519 C C . GLN A 1 71 ? -50.495 10.063 23.042 1.00 64.00 71 GLN A C 1
ATOM 521 O O . GLN A 1 71 ? -50.018 10.253 24.160 1.00 64.00 71 GLN A O 1
ATOM 526 N N . GLU A 1 72 ? -51.409 10.868 22.495 1.00 64.81 72 GLU A N 1
ATOM 527 C CA . GLU A 1 72 ? -52.181 11.864 23.235 1.00 64.81 72 GLU A CA 1
ATOM 528 C C . GLU A 1 72 ? -52.878 11.170 24.413 1.00 64.81 72 GLU A C 1
ATOM 530 O O . GLU A 1 72 ? -53.799 10.368 24.252 1.00 64.81 72 GLU A O 1
ATOM 535 N N . PHE A 1 73 ? -52.372 11.432 25.616 1.00 59.16 73 PHE A N 1
ATOM 536 C CA . PHE A 1 73 ? -52.950 10.942 26.855 1.00 59.16 73 PHE A CA 1
ATOM 537 C C . PHE A 1 73 ? -54.244 11.724 27.105 1.00 59.16 73 PHE A C 1
ATOM 539 O O . PHE A 1 73 ? -54.207 12.897 27.480 1.00 59.16 73 PHE A O 1
ATOM 546 N N . ASP A 1 74 ? -55.384 11.091 26.833 1.00 58.59 74 ASP A N 1
ATOM 547 C CA . ASP A 1 74 ? -56.714 11.667 27.024 1.00 58.59 74 ASP A CA 1
ATOM 548 C C . ASP A 1 74 ? -56.925 11.969 28.520 1.00 58.59 74 ASP A C 1
ATOM 550 O O . ASP A 1 74 ? -57.121 11.079 29.350 1.00 58.59 74 ASP A O 1
ATOM 554 N N . GLY A 1 75 ? -56.805 13.247 28.889 1.00 59.78 75 GLY A N 1
ATOM 555 C CA . GLY A 1 75 ? -56.797 13.744 30.271 1.00 59.78 75 GLY A CA 1
ATOM 556 C C . GLY A 1 75 ? -58.146 13.669 30.998 1.00 59.78 75 GLY A C 1
ATOM 557 O O . GLY A 1 75 ? -58.347 14.377 31.986 1.00 59.78 75 GLY A O 1
ATOM 558 N N . ALA A 1 76 ? -59.083 12.855 30.515 1.00 63.66 76 ALA A N 1
ATOM 559 C CA . ALA A 1 76 ? -60.448 12.780 31.023 1.00 63.66 76 ALA A CA 1
ATOM 560 C C . ALA A 1 76 ? -60.621 11.869 32.253 1.00 63.66 76 ALA A C 1
ATOM 562 O O . ALA A 1 76 ? -61.661 11.948 32.904 1.00 63.66 76 ALA A O 1
ATOM 563 N N . ASP A 1 77 ? -59.614 11.064 32.611 1.00 57.47 77 ASP A N 1
ATOM 564 C CA . ASP 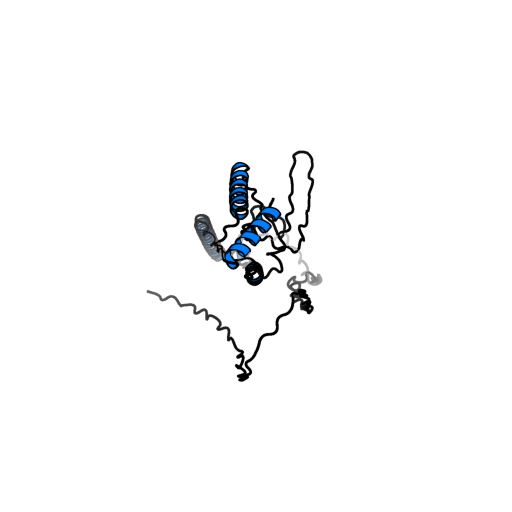A 1 77 ? -59.705 10.079 33.702 1.00 57.47 77 ASP A CA 1
ATOM 565 C C . ASP A 1 77 ? -58.713 10.348 34.848 1.00 57.47 77 ASP A C 1
ATOM 567 O O . ASP A 1 77 ? -58.198 9.440 35.500 1.00 57.47 77 ASP A O 1
ATOM 571 N N . MET A 1 78 ? -58.441 11.628 35.128 1.00 58.75 78 MET A N 1
ATOM 572 C CA . MET A 1 78 ? -57.783 12.000 36.381 1.00 58.75 78 MET A CA 1
ATOM 573 C C . MET A 1 78 ? -58.772 11.757 37.531 1.00 58.75 78 MET A C 1
ATOM 575 O O . MET A 1 78 ? -59.802 12.442 37.597 1.00 58.75 78 MET A O 1
ATOM 579 N N . PRO A 1 79 ? -58.505 10.798 38.441 1.00 61.25 79 PRO A N 1
ATOM 580 C CA . PRO A 1 79 ? -59.389 10.531 39.563 1.00 61.25 79 PRO A CA 1
ATOM 581 C C . PRO A 1 79 ? -59.572 11.828 40.347 1.00 61.25 79 PRO A C 1
ATOM 583 O O . PRO A 1 79 ? -58.599 12.478 40.733 1.00 61.25 79 PRO A O 1
ATOM 586 N N . ARG A 1 80 ? -60.835 12.229 40.536 1.00 60.06 80 ARG A N 1
ATOM 587 C CA . ARG A 1 80 ? -61.203 13.396 41.343 1.00 60.06 80 ARG A CA 1
ATOM 588 C C . ARG A 1 80 ? -60.448 13.309 42.662 1.00 60.06 80 ARG A C 1
ATOM 590 O O . ARG A 1 80 ? -60.642 12.356 43.413 1.00 60.06 80 ARG A O 1
ATOM 597 N N . VAL A 1 81 ? -59.574 14.285 42.893 1.00 58.75 81 VAL A N 1
ATOM 598 C CA . VAL A 1 81 ? -58.819 14.459 44.131 1.00 58.75 81 VAL A CA 1
ATOM 599 C C . VAL A 1 81 ? -59.845 14.545 45.256 1.00 58.75 81 VAL A C 1
ATOM 601 O O . VAL A 1 81 ? -60.479 15.580 45.450 1.00 58.75 81 VAL A O 1
ATOM 604 N N . ASN A 1 82 ? -60.086 13.417 45.923 1.00 57.84 82 ASN A N 1
ATOM 605 C CA . ASN A 1 82 ? -60.900 13.375 47.125 1.00 57.84 82 ASN A CA 1
ATOM 606 C C . ASN A 1 82 ? -60.233 14.308 48.135 1.00 57.84 82 ASN A C 1
ATOM 608 O O . ASN A 1 82 ? -59.008 14.288 48.267 1.00 57.84 82 ASN A O 1
ATOM 612 N N . GLU A 1 83 ? -61.045 15.159 48.761 1.00 65.62 83 GLU A N 1
ATOM 613 C CA . GLU A 1 83 ? -60.645 16.173 49.734 1.00 65.62 83 GLU A CA 1
ATOM 614 C C . GLU A 1 83 ? -59.519 15.645 50.630 1.00 65.62 83 GLU A C 1
ATOM 616 O O . GLU A 1 83 ? -59.686 14.667 51.358 1.00 65.62 83 GLU A O 1
ATOM 621 N N . VAL A 1 84 ? -58.341 16.257 50.490 1.00 60.16 84 VAL A N 1
ATOM 622 C CA . VAL A 1 84 ? -57.139 15.899 51.239 1.00 60.16 84 VAL A CA 1
ATOM 623 C C . VAL A 1 84 ? -57.433 16.166 52.707 1.00 60.16 84 VAL A C 1
ATOM 625 O O . VAL A 1 84 ? -57.519 17.316 53.132 1.00 60.16 84 VAL A O 1
ATOM 628 N N . ASP A 1 85 ? -57.628 15.092 53.462 1.00 66.19 85 ASP A N 1
ATOM 629 C CA . ASP A 1 85 ? -57.834 15.124 54.901 1.00 66.19 85 ASP A CA 1
ATOM 630 C C . ASP A 1 85 ? -56.569 15.691 55.571 1.00 66.19 85 ASP A C 1
ATOM 632 O O . ASP A 1 85 ? -55.538 15.025 55.691 1.00 66.19 85 ASP A O 1
ATOM 636 N N . THR A 1 86 ? -56.623 16.976 55.932 1.00 69.19 86 THR A N 1
ATOM 637 C CA . THR A 1 86 ? -55.485 17.772 56.425 1.00 69.19 86 THR A CA 1
ATOM 638 C C . THR A 1 86 ? -54.922 17.299 57.768 1.00 69.19 86 THR A C 1
ATOM 640 O O . THR A 1 86 ? -53.853 17.764 58.161 1.00 69.19 86 THR A O 1
ATOM 643 N N . ASP A 1 87 ? -55.592 16.367 58.451 1.00 74.19 87 ASP A N 1
ATOM 644 C CA . ASP A 1 87 ? -55.128 15.783 59.715 1.00 74.19 87 ASP A CA 1
ATOM 645 C C . ASP A 1 87 ? -54.402 14.434 59.549 1.00 74.19 87 ASP A C 1
ATOM 647 O O . ASP A 1 87 ? -53.892 13.870 60.528 1.00 74.19 87 ASP A O 1
ATOM 651 N N . VAL A 1 88 ? -54.263 13.921 58.320 1.00 69.88 88 VAL A N 1
ATOM 652 C CA . VAL A 1 88 ? -53.460 12.720 58.060 1.00 69.88 88 VAL A CA 1
ATOM 653 C C . VAL A 1 88 ? -51.977 13.088 58.118 1.00 69.88 88 VAL A C 1
ATOM 655 O O . VAL A 1 88 ? -51.355 13.487 57.135 1.00 69.88 88 VAL A O 1
ATOM 658 N N . LYS A 1 89 ? -51.373 12.934 59.300 1.00 69.75 89 LYS A N 1
ATOM 659 C CA . LYS A 1 89 ? -49.913 12.957 59.445 1.00 69.75 89 LYS A CA 1
ATOM 660 C C . LYS A 1 89 ? -49.314 11.833 58.605 1.00 69.75 89 LYS A C 1
ATOM 662 O O . LYS A 1 89 ? -49.448 10.657 58.943 1.00 69.75 89 LYS A O 1
ATOM 667 N N . TYR A 1 90 ? -48.644 12.213 57.521 1.00 67.88 90 TYR A N 1
ATOM 668 C CA . TYR A 1 90 ? -47.836 11.306 56.719 1.00 67.88 90 TYR A CA 1
ATOM 669 C C . TYR A 1 90 ? -46.821 10.600 57.625 1.00 67.88 90 TYR A C 1
ATOM 671 O O . TYR A 1 90 ? -46.010 11.235 58.304 1.00 67.88 90 TYR A O 1
ATOM 679 N N . HIS A 1 91 ? -46.902 9.275 57.667 1.00 74.31 91 HIS A N 1
ATOM 680 C CA . HIS A 1 91 ? -45.967 8.431 58.392 1.00 74.31 91 HIS A CA 1
ATOM 681 C C . HIS A 1 91 ? -45.200 7.605 57.367 1.00 74.31 91 HIS A C 1
ATOM 683 O O . HIS A 1 91 ? -45.681 6.566 56.924 1.00 74.31 91 HIS A O 1
ATOM 689 N N . GLU A 1 92 ? -43.995 8.064 57.033 1.00 69.31 92 GLU A N 1
ATOM 690 C CA . GLU A 1 92 ? -43.085 7.457 56.051 1.00 69.31 92 GLU A CA 1
ATOM 691 C C . GLU A 1 92 ? -42.870 5.947 56.280 1.00 69.31 92 GLU A C 1
ATOM 693 O O . GLU A 1 92 ? -42.774 5.173 55.339 1.00 69.31 92 GLU A O 1
ATOM 698 N N . GLY A 1 93 ? -42.919 5.486 57.536 1.00 73.88 93 GLY A N 1
ATOM 699 C CA . GLY A 1 93 ? -42.785 4.067 57.883 1.00 73.88 93 GLY A CA 1
ATOM 700 C C . GLY A 1 93 ? -43.991 3.166 57.568 1.00 73.88 93 GLY A C 1
ATOM 701 O O . GLY A 1 93 ? -43.936 1.982 57.897 1.00 73.88 93 GLY A O 1
ATOM 702 N N . LYS A 1 94 ? -45.094 3.690 57.010 1.00 69.88 94 LYS A N 1
ATOM 703 C CA . LYS A 1 94 ? -46.298 2.903 56.664 1.00 69.88 94 LYS A CA 1
ATOM 704 C C . LYS A 1 94 ? -46.547 2.760 55.165 1.00 69.88 94 LYS A C 1
ATOM 706 O O . LYS A 1 94 ? -47.415 1.969 54.790 1.00 69.88 94 LYS A O 1
ATOM 711 N N . GLU A 1 95 ? -45.816 3.477 54.317 1.00 74.06 95 GLU A N 1
ATOM 712 C CA . GLU A 1 95 ? -45.923 3.259 52.880 1.00 74.06 95 GLU A CA 1
ATOM 713 C C . GLU A 1 95 ? -45.233 1.946 52.519 1.00 74.06 95 GLU A C 1
ATOM 715 O O . GLU A 1 95 ? -44.058 1.721 52.807 1.00 74.06 95 GLU A O 1
ATOM 720 N N . SER A 1 96 ? -45.992 1.031 51.915 1.00 72.00 96 SER A N 1
ATOM 721 C CA . SER A 1 96 ? -45.387 -0.142 51.298 1.00 72.00 96 SER A CA 1
ATOM 722 C C . SER A 1 96 ? -44.587 0.362 50.108 1.00 72.00 96 SER A C 1
ATOM 724 O O . SER A 1 96 ? -45.194 0.816 49.139 1.00 72.00 96 SER A O 1
ATOM 726 N N . TYR A 1 97 ? -43.253 0.319 50.208 1.00 69.44 97 TYR A N 1
ATOM 727 C CA . TYR A 1 97 ? -42.364 0.725 49.122 1.00 69.44 97 TYR A CA 1
ATOM 728 C C . TYR A 1 97 ? -42.882 0.144 47.802 1.00 69.44 97 TYR A C 1
ATOM 730 O O . TYR A 1 97 ? -43.190 -1.057 47.745 1.00 69.44 97 TYR A O 1
ATOM 738 N N . PRO A 1 98 ? -43.027 0.973 46.754 1.00 77.94 98 PRO A N 1
ATOM 739 C CA . PRO A 1 98 ? -43.478 0.477 45.471 1.00 77.94 98 PRO A CA 1
ATOM 740 C C . PRO A 1 98 ? -42.506 -0.622 45.037 1.00 77.94 98 PRO A C 1
ATOM 742 O O . PRO A 1 98 ? -41.290 -0.452 45.141 1.00 77.94 98 PRO A O 1
ATOM 745 N N . LYS A 1 99 ? -43.043 -1.772 44.603 1.00 77.00 99 LYS A N 1
ATOM 746 C CA . LYS A 1 99 ? -42.269 -2.923 44.105 1.00 77.00 99 LYS A CA 1
ATOM 747 C C . LYS A 1 99 ? -41.639 -2.578 42.754 1.00 77.00 99 LYS A C 1
ATOM 749 O O . LYS A 1 99 ? -41.984 -3.155 41.727 1.00 77.00 99 LYS A O 1
ATOM 754 N N . LEU A 1 100 ? -40.786 -1.565 42.751 1.00 80.00 100 LEU A N 1
ATOM 755 C CA . LEU A 1 100 ? -40.003 -1.162 41.606 1.00 80.00 100 LEU A CA 1
ATOM 756 C C . LEU A 1 100 ? -38.717 -1.989 41.618 1.00 80.00 100 LEU A C 1
ATOM 758 O O . LEU A 1 100 ? 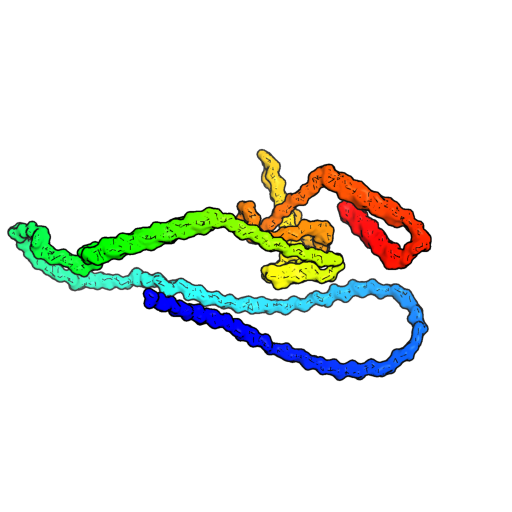-38.101 -2.119 42.679 1.00 80.00 100 LEU A O 1
ATOM 762 N N . PRO A 1 101 ? -38.280 -2.500 40.456 1.00 73.62 101 PRO A N 1
ATOM 763 C CA . PRO A 1 101 ? -37.032 -3.254 40.330 1.00 73.62 101 PRO A CA 1
ATOM 764 C C . PRO A 1 101 ? -35.810 -2.525 40.909 1.00 73.62 101 PRO A C 1
ATOM 766 O O . PRO A 1 101 ? -34.873 -3.161 41.368 1.00 73.62 101 PRO A O 1
ATOM 769 N N . ALA A 1 102 ? -35.844 -1.188 40.936 1.00 74.75 102 ALA A N 1
ATOM 770 C CA . ALA A 1 102 ? -34.784 -0.345 41.483 1.00 74.75 102 ALA A CA 1
ATOM 771 C C . ALA A 1 102 ? -34.521 -0.553 42.989 1.00 74.75 102 ALA A C 1
ATOM 773 O O . ALA A 1 102 ? -33.414 -0.291 43.447 1.00 74.75 102 ALA A O 1
ATOM 774 N N . TYR A 1 103 ? -35.513 -1.023 43.754 1.00 79.56 103 TYR A N 1
ATOM 775 C CA . TYR A 1 103 ? -35.392 -1.267 45.199 1.00 79.56 103 TYR A CA 1
ATOM 776 C C . TYR A 1 103 ? -35.345 -2.756 45.555 1.00 79.56 103 TYR A C 1
ATOM 778 O O . TYR A 1 103 ? -35.397 -3.107 46.735 1.00 79.56 103 TYR A O 1
ATOM 786 N N . ASP A 1 104 ? -35.282 -3.640 44.557 1.00 84.19 104 ASP A N 1
ATOM 787 C CA . ASP A 1 104 ? -35.051 -5.058 44.804 1.00 84.19 104 ASP A CA 1
ATOM 788 C C . ASP A 1 104 ? -33.626 -5.222 45.354 1.00 84.19 104 ASP A C 1
ATOM 790 O O . ASP A 1 104 ? -32.694 -4.766 44.698 1.00 84.19 104 ASP A O 1
ATOM 794 N N . PRO A 1 105 ? -33.401 -5.850 46.521 1.00 83.56 105 PRO A N 1
ATOM 795 C CA . PRO A 1 105 ? -32.048 -6.133 47.000 1.00 83.56 105 PRO A CA 1
ATOM 796 C C . PRO A 1 105 ? -31.211 -6.957 46.005 1.00 83.56 105 PRO A C 1
ATOM 798 O O . PRO A 1 105 ? -29.990 -6.929 46.088 1.00 83.56 105 PRO A O 1
ATOM 801 N N . ALA A 1 106 ? -31.828 -7.648 45.039 1.00 86.25 106 ALA A N 1
ATOM 802 C CA . ALA A 1 106 ? -31.107 -8.293 43.942 1.00 86.25 106 ALA A CA 1
ATOM 803 C C . ALA A 1 106 ? -30.428 -7.295 42.979 1.00 86.25 106 ALA A C 1
ATOM 805 O O . ALA A 1 106 ? -29.521 -7.683 42.242 1.00 86.25 106 ALA A O 1
ATOM 806 N N . SER A 1 107 ? -30.827 -6.017 42.970 1.00 85.75 107 SER A N 1
ATOM 807 C CA . SER A 1 107 ? -30.211 -4.988 42.123 1.00 85.75 107 SER A CA 1
ATOM 808 C C . SER A 1 107 ? -28.744 -4.753 42.484 1.00 85.75 107 SER A C 1
ATOM 810 O O . SER A 1 107 ? -27.921 -4.621 41.580 1.00 85.75 107 SER A O 1
ATOM 812 N N . SER A 1 108 ? -28.379 -4.820 43.771 1.00 86.56 108 SER A N 1
ATOM 813 C CA . SER A 1 108 ? -26.980 -4.688 44.194 1.00 86.56 108 SER A CA 1
ATOM 814 C C . SER A 1 108 ? -26.117 -5.849 43.705 1.00 86.56 108 SER A C 1
ATOM 816 O O . SER A 1 108 ? -24.971 -5.642 43.313 1.00 86.56 108 SER A O 1
ATOM 818 N N . ASP A 1 109 ? -26.663 -7.067 43.677 1.00 90.75 109 ASP A N 1
ATOM 819 C CA . ASP A 1 109 ? -25.942 -8.241 43.172 1.00 90.75 109 ASP A CA 1
ATOM 820 C C . ASP A 1 109 ? -25.697 -8.126 41.659 1.00 90.75 109 ASP A C 1
ATOM 822 O O . ASP A 1 109 ? -24.636 -8.507 41.156 1.00 90.75 109 ASP A O 1
ATOM 826 N N . ILE A 1 110 ? -26.659 -7.544 40.936 1.00 89.56 110 ILE A N 1
ATOM 827 C CA . ILE A 1 110 ? -26.537 -7.253 39.504 1.00 89.56 110 ILE A CA 1
ATOM 828 C C . ILE A 1 110 ? -25.485 -6.165 39.263 1.00 89.56 110 ILE A C 1
ATOM 830 O O . ILE A 1 110 ? -24.656 -6.325 38.369 1.00 89.56 110 ILE A O 1
ATOM 834 N N . GLU A 1 111 ? -25.470 -5.091 40.055 1.00 90.94 111 GLU A N 1
ATOM 835 C CA . GLU A 1 111 ? -24.465 -4.025 39.942 1.00 90.94 111 GLU A CA 1
ATOM 836 C C . GLU A 1 111 ? -23.045 -4.544 40.186 1.00 90.94 111 GLU A C 1
ATOM 838 O O . GLU A 1 111 ? -22.135 -4.249 39.406 1.00 90.94 111 GLU A O 1
ATOM 843 N N . VAL A 1 112 ? -22.849 -5.364 41.221 1.00 94.50 112 VAL A N 1
ATOM 844 C CA . VAL A 1 112 ? -21.551 -5.994 41.509 1.00 94.50 112 VAL A CA 1
ATOM 845 C C . VAL A 1 112 ? -21.135 -6.919 40.364 1.00 94.50 112 VAL A C 1
ATOM 847 O O . VAL A 1 112 ? -19.986 -6.873 39.920 1.00 94.50 112 VAL A O 1
ATOM 850 N N . GLY A 1 113 ? -22.069 -7.717 39.837 1.00 94.75 113 GLY A N 1
ATOM 851 C CA . GLY A 1 113 ? -21.817 -8.585 38.687 1.00 94.75 113 GLY A CA 1
ATOM 852 C C . GLY A 1 113 ? -21.421 -7.804 37.431 1.00 94.75 113 GLY A C 1
ATOM 853 O O . GLY A 1 113 ? -20.443 -8.155 36.771 1.00 94.75 113 GLY A O 1
ATOM 854 N N . LEU A 1 114 ? -22.135 -6.719 37.121 1.00 95.94 114 LEU A N 1
ATOM 855 C CA . LEU A 1 114 ? -21.829 -5.849 35.983 1.00 95.94 114 LEU A CA 1
ATOM 856 C C . LEU A 1 114 ? -20.480 -5.149 36.149 1.00 95.94 114 LEU A C 1
ATOM 858 O O . LEU A 1 114 ? -19.710 -5.093 35.193 1.00 95.94 114 LEU A O 1
ATOM 862 N N . THR A 1 115 ? -20.168 -4.674 37.355 1.00 95.56 115 THR A N 1
ATOM 863 C CA . THR A 1 115 ? -18.880 -4.033 37.652 1.00 95.56 115 THR A CA 1
ATOM 864 C C . THR A 1 115 ? -17.728 -5.009 37.417 1.00 95.56 115 THR A C 1
ATOM 866 O O . THR A 1 115 ? -16.785 -4.669 36.706 1.00 95.56 115 THR A O 1
ATOM 869 N N . GLY A 1 116 ? -17.848 -6.254 37.893 1.00 96.31 116 GLY A N 1
ATOM 870 C CA . GLY A 1 116 ? -16.834 -7.285 37.656 1.00 96.31 116 GLY A CA 1
ATOM 871 C C . GLY A 1 116 ? -16.648 -7.634 36.173 1.00 96.31 116 GLY A C 1
ATOM 872 O O . GLY A 1 116 ? -15.525 -7.869 35.730 1.00 96.31 116 GLY A O 1
ATOM 873 N N . ILE A 1 117 ? -17.723 -7.623 35.376 1.00 97.25 117 ILE A N 1
ATOM 874 C CA . ILE A 1 117 ? -17.631 -7.828 33.920 1.00 97.25 117 ILE A CA 1
ATOM 875 C C . ILE A 1 117 ? -16.907 -6.654 33.249 1.00 97.25 117 ILE A C 1
ATOM 877 O O . ILE A 1 117 ? -16.073 -6.872 32.371 1.00 97.25 117 ILE A O 1
ATOM 881 N N . VAL A 1 118 ? -17.210 -5.416 33.646 1.00 97.62 118 VAL A N 1
ATOM 882 C CA . VAL A 1 118 ? -16.555 -4.222 33.091 1.00 97.62 118 VAL A CA 1
ATOM 883 C C . VAL A 1 118 ? -15.063 -4.224 33.414 1.00 97.62 118 VAL A C 1
ATOM 885 O O . VAL A 1 118 ? -14.264 -4.001 32.507 1.00 97.62 118 VAL A O 1
ATOM 888 N N . GLU A 1 119 ? -14.679 -4.535 34.654 1.00 97.19 119 GLU A N 1
ATOM 889 C CA . GLU A 1 119 ? -13.271 -4.671 35.053 1.00 97.19 119 GLU A CA 1
ATOM 890 C C . GLU A 1 119 ? -12.553 -5.729 34.205 1.00 97.19 119 GLU A C 1
ATOM 892 O O . GLU A 1 119 ? -11.509 -5.447 33.623 1.00 97.19 119 GLU A O 1
ATOM 897 N N . GLN A 1 120 ? -13.167 -6.901 34.011 1.00 97.19 120 GLN A N 1
ATOM 898 C CA . GLN A 1 120 ? -12.599 -7.952 33.165 1.00 97.19 120 GLN A CA 1
ATOM 899 C C . GLN A 1 120 ? -12.416 -7.506 31.702 1.00 97.19 120 GLN A C 1
ATOM 901 O O . GLN A 1 120 ? -11.421 -7.855 31.065 1.00 97.19 120 GLN A O 1
ATOM 906 N N . ILE A 1 121 ? -13.363 -6.746 31.143 1.00 97.31 121 ILE A N 1
ATOM 907 C CA . ILE A 1 121 ? -13.253 -6.213 29.775 1.00 97.31 121 ILE A CA 1
ATOM 908 C C . ILE A 1 121 ? -12.124 -5.182 29.683 1.00 97.31 121 ILE A C 1
ATOM 910 O O . ILE A 1 121 ? -11.403 -5.167 28.683 1.00 97.31 121 ILE A O 1
ATOM 914 N N . VAL A 1 122 ? -11.958 -4.337 30.704 1.00 97.81 122 VAL A N 1
ATOM 915 C CA . VAL A 1 122 ? -10.861 -3.363 30.772 1.00 97.81 122 VAL A CA 1
ATOM 916 C C . VAL A 1 122 ? -9.515 -4.082 30.827 1.00 97.81 122 VAL A C 1
ATOM 918 O O . VAL A 1 122 ? -8.650 -3.764 30.013 1.00 97.81 122 VAL A O 1
ATOM 921 N N . ASP A 1 123 ? -9.371 -5.101 31.676 1.00 97.50 123 ASP A N 1
ATOM 922 C CA . ASP A 1 123 ? -8.141 -5.897 31.779 1.00 97.50 123 ASP A CA 1
ATOM 923 C C . ASP A 1 123 ? -7.779 -6.562 30.439 1.00 97.50 123 ASP A C 1
ATOM 925 O O . ASP A 1 123 ? -6.639 -6.477 29.978 1.00 97.50 123 ASP A O 1
ATOM 929 N N . ILE A 1 124 ? -8.762 -7.160 29.751 1.00 97.31 124 ILE A N 1
ATOM 930 C CA . ILE A 1 124 ? -8.561 -7.752 28.417 1.00 97.31 124 ILE A CA 1
ATOM 931 C C . ILE A 1 124 ? -8.171 -6.673 27.399 1.00 97.31 124 ILE A C 1
ATOM 933 O O . ILE A 1 124 ? -7.298 -6.896 26.559 1.00 97.31 124 ILE A O 1
ATOM 937 N N . ALA A 1 125 ? -8.796 -5.497 27.446 1.00 95.88 125 ALA A N 1
ATOM 938 C CA . ALA A 1 125 ? -8.465 -4.401 26.542 1.00 95.88 125 ALA A CA 1
ATOM 939 C C . ALA A 1 125 ? -7.042 -3.867 26.781 1.00 95.88 125 ALA A C 1
ATOM 941 O O . ALA A 1 125 ? -6.353 -3.520 25.818 1.00 95.88 125 ALA A O 1
ATOM 942 N N . GLU A 1 126 ? -6.581 -3.816 28.031 1.00 97.19 126 GLU A N 1
ATOM 943 C CA . GLU A 1 126 ? -5.204 -3.452 28.373 1.00 97.19 126 GLU A CA 1
ATOM 944 C C . GLU A 1 126 ? -4.198 -4.512 27.909 1.00 97.19 126 GLU A C 1
ATOM 946 O O . GLU A 1 126 ? -3.178 -4.159 27.310 1.00 97.19 126 GLU A O 1
ATOM 951 N N . GLU A 1 127 ? -4.509 -5.799 28.079 1.00 96.81 127 GLU A N 1
ATOM 952 C CA . GLU A 1 127 ? -3.684 -6.899 27.566 1.00 96.81 127 GLU A CA 1
ATOM 953 C C . GLU A 1 127 ? -3.578 -6.857 26.032 1.00 96.81 127 GLU A C 1
ATOM 955 O O . GLU A 1 127 ? -2.483 -6.953 25.470 1.00 96.81 127 GLU A O 1
ATOM 960 N N . LEU A 1 128 ? -4.698 -6.627 25.339 1.00 93.94 128 LEU A N 1
ATOM 961 C CA . LEU A 1 128 ? -4.725 -6.484 23.882 1.00 93.94 128 LEU A CA 1
ATOM 962 C C . LEU A 1 128 ? -3.961 -5.243 23.402 1.00 93.94 128 LEU A C 1
ATOM 964 O O . LEU A 1 128 ? -3.333 -5.296 22.346 1.00 93.94 128 LEU A O 1
ATOM 968 N N . ARG A 1 129 ? -3.958 -4.145 24.169 1.00 93.56 129 ARG A N 1
ATOM 969 C CA . ARG A 1 129 ? -3.134 -2.957 23.872 1.00 93.56 129 ARG A CA 1
ATOM 970 C C . ARG A 1 129 ? -1.642 -3.204 24.079 1.00 93.56 129 ARG A C 1
ATOM 972 O O . ARG A 1 129 ? -0.835 -2.589 23.385 1.00 93.56 129 ARG A O 1
ATOM 979 N N . ALA A 1 130 ? -1.274 -4.066 25.025 1.00 95.00 130 ALA A N 1
ATOM 980 C CA . ALA A 1 130 ? 0.114 -4.458 25.258 1.00 95.00 130 ALA A CA 1
ATOM 981 C C . ALA A 1 130 ? 0.633 -5.446 24.198 1.00 95.00 130 ALA A C 1
ATOM 983 O O . ALA A 1 130 ? 1.848 -5.600 24.036 1.00 95.00 130 ALA A O 1
ATOM 984 N N . MET A 1 131 ? -0.268 -6.109 23.466 1.00 94.19 131 MET A N 1
ATOM 985 C CA . MET A 1 131 ? 0.104 -7.020 22.394 1.00 94.19 131 MET A CA 1
ATOM 986 C C . MET A 1 131 ? 0.748 -6.239 21.235 1.00 94.19 131 MET A C 1
ATOM 988 O O . MET A 1 131 ? 0.164 -5.277 20.733 1.00 94.19 131 MET A O 1
ATOM 992 N N . PRO A 1 132 ? 1.953 -6.625 20.777 1.00 92.62 132 PRO A N 1
ATOM 993 C CA . PRO A 1 132 ? 2.579 -5.960 19.647 1.00 92.62 132 PRO A CA 1
ATOM 994 C C . PRO A 1 132 ? 1.716 -6.149 18.401 1.00 92.62 132 PRO A C 1
ATOM 996 O O . PRO A 1 132 ? 1.291 -7.266 18.096 1.00 92.62 132 PRO A O 1
ATOM 999 N N . TRP A 1 133 ? 1.499 -5.063 17.659 1.00 87.44 133 TRP A N 1
ATOM 1000 C CA . TRP A 1 133 ? 0.783 -5.123 16.392 1.00 87.44 133 TRP A CA 1
ATOM 1001 C C . TRP A 1 133 ? 1.438 -6.159 15.468 1.00 87.44 133 TRP A C 1
ATOM 1003 O O . TRP A 1 133 ? 2.670 -6.157 15.318 1.00 87.44 133 TRP A O 1
ATOM 1013 N N . PRO A 1 134 ? 0.649 -7.066 14.860 1.00 89.50 134 PRO A N 1
ATOM 1014 C CA . PRO A 1 134 ? 1.191 -8.038 13.930 1.00 89.50 134 PRO A CA 1
ATOM 1015 C C . PRO A 1 134 ? 1.882 -7.291 12.794 1.00 89.50 134 PRO A C 1
ATOM 1017 O O . PRO A 1 134 ? 1.351 -6.326 12.245 1.00 89.50 134 PRO A O 1
ATOM 1020 N N . ARG A 1 135 ? 3.096 -7.727 12.446 1.00 88.56 135 ARG A N 1
ATOM 1021 C CA . ARG A 1 135 ? 3.821 -7.114 11.333 1.00 88.56 135 ARG A CA 1
ATOM 1022 C C . ARG A 1 135 ? 3.027 -7.357 10.047 1.00 88.56 135 ARG A C 1
ATOM 1024 O O . ARG A 1 135 ? 2.705 -8.517 9.772 1.00 88.56 135 ARG A O 1
ATOM 1031 N N . PRO A 1 136 ? 2.720 -6.312 9.261 1.00 88.12 136 PRO A N 1
ATOM 1032 C CA . PRO A 1 136 ? 1.993 -6.485 8.014 1.00 88.12 136 PRO A CA 1
ATOM 1033 C C . PRO A 1 136 ? 2.784 -7.407 7.082 1.00 88.12 136 PRO A C 1
ATOM 1035 O O . PRO A 1 136 ? 4.006 -7.290 6.946 1.00 88.12 136 PRO A O 1
ATOM 1038 N N . THR A 1 137 ? 2.089 -8.358 6.458 1.00 93.38 137 THR A N 1
ATOM 1039 C CA . THR A 1 137 ? 2.706 -9.245 5.467 1.00 93.38 137 THR A CA 1
ATOM 1040 C C . THR A 1 137 ? 2.869 -8.477 4.164 1.00 93.38 137 THR A C 1
ATOM 1042 O O . THR A 1 137 ? 1.892 -7.981 3.613 1.00 93.38 137 THR A O 1
ATOM 1045 N N . ARG A 1 138 ? 4.104 -8.391 3.667 1.00 92.94 138 ARG A N 1
ATOM 1046 C CA . ARG A 1 138 ? 4.427 -7.733 2.397 1.00 92.94 138 ARG A CA 1
ATOM 1047 C C . ARG A 1 138 ? 4.540 -8.765 1.284 1.00 92.94 138 ARG A C 1
ATOM 1049 O O . ARG A 1 138 ? 5.249 -9.759 1.433 1.00 92.94 138 ARG A O 1
ATOM 1056 N N . ILE A 1 139 ? 3.862 -8.512 0.169 1.00 94.50 139 ILE A N 1
ATOM 1057 C CA . ILE A 1 139 ? 3.892 -9.359 -1.027 1.00 94.50 139 ILE A CA 1
ATOM 1058 C C . ILE A 1 139 ? 4.522 -8.543 -2.154 1.00 94.50 139 ILE A C 1
ATOM 1060 O O . ILE A 1 139 ? 4.032 -7.470 -2.490 1.00 94.50 139 ILE A O 1
ATOM 1064 N N . ALA A 1 140 ? 5.612 -9.047 -2.733 1.00 94.12 140 ALA A N 1
ATOM 1065 C CA . ALA A 1 140 ? 6.283 -8.404 -3.858 1.00 94.12 140 ALA A CA 1
ATOM 1066 C C . ALA A 1 140 ? 5.852 -9.053 -5.180 1.00 94.12 140 ALA A C 1
ATOM 1068 O O . ALA A 1 140 ? 6.003 -10.263 -5.357 1.00 94.12 140 ALA A O 1
ATOM 1069 N N . LEU A 1 141 ? 5.348 -8.246 -6.118 1.00 91.69 141 LEU A N 1
ATOM 1070 C CA . LEU A 1 141 ? 5.028 -8.680 -7.480 1.00 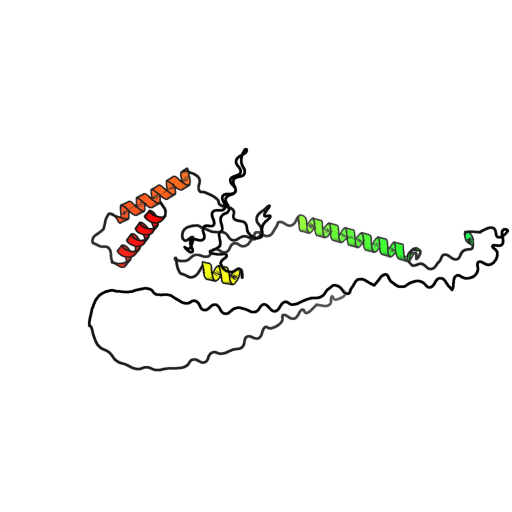91.69 141 LEU A CA 1
ATOM 1071 C C . LEU A 1 141 ? 6.174 -8.297 -8.423 1.00 91.69 141 LEU A C 1
ATOM 1073 O O . LEU A 1 141 ? 6.387 -7.122 -8.714 1.00 91.69 141 LEU A O 1
ATOM 1077 N N . LEU A 1 142 ? 6.907 -9.298 -8.912 1.00 92.00 142 LEU A N 1
ATOM 1078 C CA . LEU A 1 142 ? 8.053 -9.128 -9.809 1.00 92.00 142 LEU A CA 1
ATOM 1079 C C . LEU A 1 142 ? 7.757 -9.759 -11.169 1.00 92.00 142 LEU A C 1
ATOM 1081 O O . LEU A 1 142 ? 7.183 -10.841 -11.256 1.00 92.00 142 LEU A O 1
ATOM 1085 N N . GLY A 1 143 ? 8.163 -9.085 -12.238 1.00 89.00 143 GLY A N 1
ATOM 1086 C CA . GLY A 1 143 ? 8.009 -9.584 -13.600 1.00 89.00 143 GLY A CA 1
ATOM 1087 C C . GLY A 1 143 ? 8.263 -8.495 -14.630 1.00 89.00 143 GLY A C 1
ATOM 1088 O O . GLY A 1 143 ? 8.227 -7.307 -14.300 1.00 89.00 143 GLY A O 1
ATOM 1089 N N . ASP A 1 144 ? 8.477 -8.897 -15.877 1.00 84.38 144 ASP A N 1
ATOM 1090 C CA . ASP A 1 144 ? 8.779 -7.979 -16.975 1.00 84.38 144 ASP A CA 1
ATOM 1091 C C . ASP A 1 144 ? 7.625 -7.011 -17.274 1.00 84.38 144 ASP A C 1
ATOM 1093 O O . ASP A 1 144 ? 6.476 -7.192 -16.855 1.00 84.38 144 ASP A O 1
ATOM 1097 N N . THR A 1 145 ? 7.920 -5.925 -17.980 1.00 81.25 145 THR A N 1
ATOM 1098 C CA . THR A 1 145 ? 6.888 -5.013 -18.483 1.00 81.25 145 THR A CA 1
ATOM 1099 C C . THR A 1 145 ? 5.903 -5.777 -19.369 1.00 81.25 145 THR A C 1
ATOM 1101 O O . THR A 1 145 ? 6.307 -6.588 -20.194 1.00 81.25 145 THR A O 1
ATOM 1104 N N . GLY A 1 146 ? 4.603 -5.531 -19.192 1.00 82.94 146 GLY A N 1
ATOM 1105 C CA . GLY A 1 146 ? 3.554 -6.192 -19.976 1.00 82.94 146 GLY A CA 1
ATOM 1106 C C . GLY A 1 146 ? 3.084 -7.549 -19.441 1.00 82.94 146 GLY A C 1
ATOM 1107 O O . GLY A 1 146 ? 2.112 -8.082 -19.957 1.00 82.94 146 GLY A O 1
ATOM 1108 N N . THR A 1 147 ? 3.664 -8.088 -18.361 1.00 90.12 147 THR A N 1
ATOM 1109 C CA . THR A 1 147 ? 3.221 -9.377 -17.777 1.00 90.12 147 THR A CA 1
ATOM 1110 C C . THR A 1 147 ? 1.899 -9.314 -16.998 1.00 90.12 147 THR A C 1
ATOM 1112 O O . THR A 1 147 ? 1.510 -10.290 -16.366 1.00 90.12 147 THR A O 1
ATOM 1115 N N . GLY A 1 148 ? 1.206 -8.170 -16.998 1.00 89.38 148 GLY A N 1
ATOM 1116 C CA . GLY A 1 148 ? -0.101 -8.025 -16.347 1.00 89.38 148 GLY A CA 1
ATOM 1117 C C . GLY A 1 148 ? -0.069 -7.806 -14.830 1.00 89.38 148 GLY A C 1
ATOM 1118 O O . GLY A 1 148 ? -1.103 -7.948 -14.188 1.00 89.38 148 GLY A O 1
ATOM 1119 N N . LYS A 1 149 ? 1.073 -7.423 -14.234 1.00 91.19 149 LYS A N 1
ATOM 1120 C CA . LYS A 1 149 ? 1.183 -7.142 -12.781 1.00 91.19 149 LYS A CA 1
ATOM 1121 C C . LYS A 1 149 ? 0.145 -6.126 -12.287 1.00 91.19 149 LYS A C 1
ATOM 1123 O O . LYS A 1 149 ? -0.530 -6.373 -11.296 1.00 91.19 149 LYS A O 1
ATOM 1128 N N . SER A 1 150 ? 0.000 -5.009 -12.999 1.00 86.81 150 SER A N 1
ATOM 1129 C CA . SER A 1 150 ? -0.978 -3.958 -12.691 1.00 86.81 150 SER A CA 1
ATOM 1130 C C . SER A 1 150 ? -2.418 -4.458 -12.809 1.00 86.81 150 SER A C 1
ATOM 1132 O O . SER A 1 150 ? -3.246 -4.140 -11.964 1.00 86.81 150 SER A O 1
ATOM 1134 N N . SER A 1 151 ? -2.709 -5.289 -13.815 1.00 88.81 151 SER A N 1
ATOM 1135 C CA . SER A 1 151 ? -4.032 -5.895 -13.988 1.00 88.81 151 SER A CA 1
ATOM 1136 C C . SER A 1 151 ? -4.353 -6.867 -12.854 1.00 88.81 151 SER A C 1
ATOM 1138 O O . SER A 1 151 ? -5.438 -6.795 -12.291 1.00 88.81 151 SER A O 1
ATOM 1140 N N . LEU A 1 152 ? -3.392 -7.715 -12.467 1.00 91.88 152 LEU A N 1
ATOM 1141 C CA . LEU A 1 152 ? -3.535 -8.620 -11.325 1.00 91.88 152 LEU A CA 1
ATOM 1142 C C . LEU A 1 152 ? -3.796 -7.845 -10.030 1.00 91.88 152 LEU A C 1
ATOM 1144 O O . LEU A 1 152 ? -4.648 -8.244 -9.243 1.00 91.88 152 LEU A O 1
ATOM 1148 N N . LEU A 1 153 ? -3.087 -6.735 -9.819 1.00 91.06 153 LEU A N 1
ATOM 1149 C CA . LEU A 1 153 ? -3.280 -5.894 -8.643 1.00 91.06 153 LEU A CA 1
ATOM 1150 C C . LEU A 1 153 ? -4.686 -5.289 -8.608 1.00 91.06 153 LEU A C 1
ATOM 1152 O O . LEU A 1 153 ? -5.359 -5.401 -7.586 1.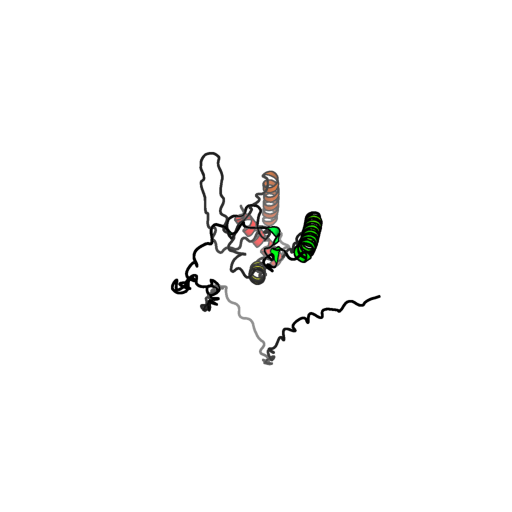00 91.06 153 LEU A O 1
ATOM 1156 N N . ASN A 1 154 ? -5.163 -4.737 -9.727 1.00 88.56 154 ASN A N 1
ATOM 1157 C CA . ASN A 1 154 ? -6.531 -4.223 -9.834 1.00 88.56 154 ASN A CA 1
ATOM 1158 C C . ASN A 1 154 ? -7.571 -5.322 -9.544 1.00 88.56 154 ASN A C 1
ATOM 1160 O O . ASN A 1 154 ? -8.535 -5.071 -8.829 1.00 88.56 154 ASN A O 1
ATOM 1164 N N . SER A 1 155 ? -7.355 -6.552 -10.030 1.00 92.38 155 SER A N 1
ATOM 1165 C CA . SER A 1 155 ? -8.249 -7.690 -9.758 1.00 92.38 155 SER A CA 1
ATOM 1166 C C . SER A 1 155 ? -8.253 -8.144 -8.295 1.00 92.38 155 SER A C 1
ATOM 1168 O O . SER A 1 155 ? -9.228 -8.744 -7.855 1.00 92.38 155 SER A O 1
ATOM 1170 N N . ILE A 1 156 ? -7.167 -7.916 -7.551 1.00 92.19 156 ILE A N 1
ATOM 1171 C CA . ILE A 1 156 ? -7.078 -8.274 -6.126 1.00 92.19 156 ILE A CA 1
ATOM 1172 C C . ILE A 1 156 ? -7.717 -7.195 -5.249 1.00 92.19 156 ILE A C 1
ATOM 1174 O O . ILE A 1 156 ? -8.366 -7.526 -4.260 1.00 92.19 156 ILE A O 1
ATOM 1178 N N . VAL A 1 157 ? -7.498 -5.922 -5.583 1.00 88.75 157 VAL A N 1
ATOM 1179 C CA . VAL A 1 157 ? -7.938 -4.779 -4.769 1.00 88.75 157 VAL A CA 1
ATOM 1180 C C . VAL A 1 157 ? -9.398 -4.400 -5.049 1.00 88.75 157 VAL A C 1
ATOM 1182 O O . VAL A 1 157 ? -10.013 -3.748 -4.215 1.00 88.75 157 VAL A O 1
ATOM 1185 N N . ASP A 1 158 ? -9.956 -4.830 -6.185 1.00 89.25 158 ASP A N 1
ATOM 1186 C CA . ASP A 1 158 ? -11.318 -4.492 -6.634 1.00 89.25 158 ASP A CA 1
ATOM 1187 C C . ASP A 1 158 ? -11.554 -2.974 -6.754 1.00 89.25 158 ASP A C 1
ATOM 1189 O O . ASP A 1 158 ? -12.658 -2.458 -6.616 1.00 89.25 158 ASP A O 1
ATOM 1193 N N . VAL A 1 159 ? -10.471 -2.235 -7.013 1.00 84.31 159 VAL A N 1
ATOM 1194 C CA . VAL A 1 159 ? -10.503 -0.805 -7.317 1.00 84.31 159 VAL A CA 1
ATOM 1195 C C . VAL A 1 159 ? -9.995 -0.642 -8.745 1.00 84.31 159 VAL A C 1
ATOM 1197 O O . VAL A 1 159 ? -8.811 -0.909 -9.006 1.00 84.31 159 VAL A O 1
ATOM 1200 N N . PRO A 1 160 ? -10.865 -0.243 -9.693 1.00 81.19 160 PRO A N 1
ATOM 1201 C CA . PRO A 1 160 ? -10.465 -0.089 -11.077 1.00 81.19 160 PRO A CA 1
ATOM 1202 C C . PRO A 1 160 ? -9.375 0.971 -11.181 1.00 81.19 160 PRO A C 1
ATOM 1204 O O . PRO A 1 160 ? -9.389 1.992 -10.499 1.00 81.19 160 PRO A O 1
ATOM 1207 N N . ASP A 1 161 ? -8.401 0.682 -12.036 1.00 79.31 161 ASP A N 1
ATOM 1208 C CA . ASP A 1 161 ? -7.287 1.567 -12.340 1.00 79.31 161 ASP A CA 1
ATOM 1209 C C . ASP A 1 161 ? -6.429 2.006 -11.147 1.00 79.31 161 ASP A C 1
ATOM 1211 O O . ASP A 1 161 ? -5.590 2.865 -11.355 1.00 79.31 161 ASP A O 1
ATOM 1215 N N . ILE A 1 162 ? -6.482 1.399 -9.953 1.00 81.81 162 ILE A N 1
ATOM 1216 C CA . ILE A 1 162 ? -5.587 1.802 -8.841 1.00 81.81 162 ILE A CA 1
ATOM 1217 C C . ILE A 1 162 ? -4.097 1.715 -9.221 1.00 81.81 162 ILE A C 1
ATOM 1219 O O . ILE A 1 162 ? -3.283 2.546 -8.818 1.00 81.81 162 ILE A O 1
ATOM 1223 N N . ALA A 1 163 ? -3.737 0.759 -10.082 1.00 78.88 163 ALA A N 1
ATOM 1224 C CA . ALA A 1 163 ? -2.384 0.629 -10.610 1.00 78.88 163 ALA A CA 1
ATOM 1225 C C . ALA A 1 163 ? -1.988 1.693 -11.655 1.00 78.88 163 ALA A C 1
ATOM 1227 O O . ALA A 1 163 ? -0.812 1.799 -12.001 1.00 78.88 163 ALA A O 1
ATOM 1228 N N . LYS A 1 164 ? -2.955 2.454 -12.178 1.00 73.19 164 LYS A N 1
ATOM 1229 C CA . LYS A 1 164 ? -2.763 3.547 -13.148 1.00 73.19 164 LYS A CA 1
ATOM 1230 C C . LYS A 1 164 ? -3.099 4.923 -12.563 1.00 73.19 164 LYS A C 1
ATOM 1232 O O . LYS A 1 164 ? -2.571 5.926 -13.022 1.00 73.19 164 LYS A O 1
ATOM 1237 N N . ALA A 1 165 ? -3.962 4.967 -11.554 1.00 64.56 165 ALA A N 1
ATOM 1238 C CA . ALA A 1 165 ? -4.561 6.145 -10.946 1.00 64.56 165 ALA A CA 1
ATOM 1239 C C . ALA A 1 165 ? -3.686 6.729 -9.838 1.00 64.56 165 ALA A C 1
ATOM 1241 O O . ALA A 1 165 ? -4.205 7.349 -8.913 1.00 64.56 165 ALA A O 1
ATOM 1242 N N . VAL A 1 166 ? -2.364 6.555 -9.922 1.00 58.00 166 VAL A N 1
ATOM 1243 C CA . VAL A 1 166 ? -1.417 7.245 -9.043 1.00 58.00 166 VAL A CA 1
ATOM 1244 C C . VAL A 1 166 ? -1.449 8.732 -9.418 1.00 58.00 166 VAL A C 1
ATOM 1246 O O . VAL A 1 166 ? -0.618 9.248 -10.160 1.00 58.00 166 VAL A O 1
ATOM 1249 N N . CYS A 1 167 ? -2.501 9.406 -8.957 1.00 47.75 167 CYS A N 1
ATOM 1250 C CA . CYS A 1 167 ? -2.700 10.834 -9.052 1.00 47.75 167 CYS A CA 1
ATOM 1251 C C . CYS A 1 167 ? -1.869 11.453 -7.939 1.00 47.75 167 CYS A C 1
ATOM 1253 O O . CYS A 1 167 ? -2.217 11.413 -6.761 1.00 47.75 167 CYS A O 1
ATOM 1255 N N . ILE A 1 168 ? -0.714 11.965 -8.329 1.00 53.00 168 ILE A N 1
ATOM 1256 C CA . ILE A 1 168 ? 0.231 12.587 -7.423 1.00 53.00 168 ILE A CA 1
ATOM 1257 C C . ILE A 1 168 ? -0.213 14.036 -7.215 1.00 53.00 168 ILE A C 1
ATOM 1259 O O . ILE A 1 168 ? 0.023 14.902 -8.058 1.00 53.00 168 ILE A O 1
ATOM 1263 N N . THR A 1 169 ? -0.858 14.309 -6.084 1.00 48.50 169 THR A N 1
ATOM 1264 C CA . THR A 1 169 ? -1.084 15.685 -5.633 1.00 48.50 169 THR A CA 1
ATOM 1265 C C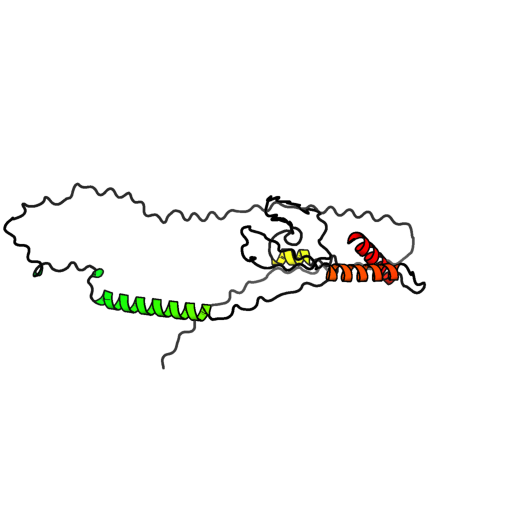 . THR A 1 169 ? 0.095 16.085 -4.753 1.00 48.50 169 THR A C 1
ATOM 1267 O O . THR A 1 169 ? 0.152 15.726 -3.580 1.00 48.50 169 THR A O 1
ATOM 1270 N N . ILE A 1 170 ? 1.067 16.808 -5.315 1.00 52.16 170 ILE A N 1
ATOM 1271 C CA . ILE A 1 170 ? 2.179 17.352 -4.525 1.00 52.16 170 ILE A CA 1
ATOM 1272 C C . ILE A 1 170 ? 1.686 18.632 -3.845 1.00 52.16 170 ILE A C 1
ATOM 1274 O O . ILE A 1 170 ? 1.624 19.700 -4.460 1.00 52.16 170 ILE A O 1
ATOM 1278 N N . GLU A 1 171 ? 1.326 18.543 -2.564 1.00 53.44 171 GLU A N 1
ATOM 1279 C CA . GLU A 1 171 ? 1.165 19.736 -1.732 1.00 53.44 171 GLU A CA 1
ATOM 1280 C C . GLU A 1 171 ? 2.550 20.220 -1.281 1.00 53.44 171 GLU A C 1
ATOM 1282 O O . GLU A 1 171 ? 3.106 19.752 -0.289 1.00 53.44 171 GLU A O 1
ATOM 1287 N N . VAL A 1 172 ? 3.129 21.180 -2.008 1.00 51.81 172 VAL A N 1
ATOM 1288 C CA . VAL A 1 172 ? 4.335 21.874 -1.538 1.00 51.81 172 VAL A CA 1
ATOM 1289 C C . VAL A 1 172 ? 3.909 22.900 -0.493 1.00 51.81 172 VAL A C 1
ATOM 1291 O O . VAL A 1 172 ? 3.407 23.980 -0.814 1.00 51.81 172 VAL A O 1
ATOM 1294 N N . GLN A 1 173 ? 4.102 22.562 0.778 1.00 42.03 173 GLN A N 1
ATOM 1295 C CA . GLN A 1 173 ? 3.881 23.489 1.879 1.00 42.03 173 GLN A CA 1
ATOM 1296 C C . GLN A 1 173 ? 5.110 24.394 2.035 1.00 42.03 173 GLN A C 1
ATOM 1298 O O . GLN A 1 173 ? 6.028 24.108 2.795 1.00 42.03 173 GLN A O 1
ATOM 1303 N N . ALA A 1 174 ? 5.144 25.491 1.278 1.00 57.12 174 ALA A N 1
ATOM 1304 C CA . ALA A 1 174 ? 6.060 26.591 1.553 1.00 57.12 174 ALA A CA 1
ATOM 1305 C C . ALA A 1 174 ? 5.421 27.505 2.609 1.00 57.12 174 ALA A C 1
ATOM 1307 O O . ALA A 1 174 ? 4.262 27.894 2.446 1.00 57.12 174 ALA A O 1
ATOM 1308 N N . ASP A 1 175 ? 6.178 27.892 3.642 1.00 66.06 175 ASP A N 1
ATOM 1309 C CA . ASP A 1 175 ? 5.762 28.680 4.826 1.00 66.06 175 ASP A CA 1
ATOM 1310 C C . ASP A 1 175 ? 5.101 30.051 4.535 1.00 66.06 175 ASP A C 1
ATOM 1312 O O . ASP A 1 175 ? 4.862 30.854 5.434 1.00 66.06 175 ASP A O 1
ATOM 1316 N N . THR A 1 176 ? 4.805 30.385 3.280 1.00 66.06 176 THR A N 1
ATOM 1317 C CA . THR A 1 176 ? 4.198 31.665 2.887 1.00 66.06 176 THR A CA 1
ATOM 1318 C C . THR A 1 176 ? 3.147 31.532 1.779 1.00 66.06 176 THR A C 1
ATOM 1320 O O . THR A 1 176 ? 2.440 32.498 1.502 1.00 66.06 176 THR A O 1
ATOM 1323 N N . TYR A 1 177 ? 2.980 30.361 1.149 1.00 51.41 177 TYR A N 1
ATOM 1324 C CA . TYR A 1 177 ? 2.002 30.201 0.071 1.00 51.41 177 TYR A CA 1
ATOM 1325 C C . TYR A 1 177 ? 1.610 28.732 -0.119 1.00 51.41 177 TYR A C 1
ATOM 1327 O O . TYR A 1 177 ? 2.425 27.912 -0.539 1.00 51.41 177 TYR A O 1
ATOM 1335 N N . LYS A 1 178 ? 0.344 28.399 0.166 1.00 49.97 178 LYS A N 1
ATOM 1336 C CA . LYS A 1 178 ? -0.217 27.080 -0.147 1.00 49.97 178 LYS A CA 1
ATOM 1337 C C . LYS A 1 178 ? -0.535 27.043 -1.645 1.00 49.97 178 LYS A C 1
ATOM 1339 O O . LYS A 1 178 ? -1.581 27.523 -2.070 1.00 49.97 178 LYS A O 1
ATOM 1344 N N . SER A 1 179 ? 0.394 26.526 -2.446 1.00 48.06 179 SER A N 1
ATOM 1345 C CA . SER A 1 179 ? 0.165 26.243 -3.866 1.00 48.06 179 SER A CA 1
ATOM 1346 C C . SER A 1 179 ? -0.096 24.753 -4.033 1.00 48.06 179 SER A C 1
ATOM 1348 O O . SER A 1 179 ? 0.836 23.952 -4.027 1.00 48.06 179 SER A O 1
ATOM 1350 N N . THR A 1 180 ? -1.363 24.377 -4.186 1.00 47.56 180 THR A N 1
ATOM 1351 C CA . THR A 1 180 ? -1.756 23.004 -4.511 1.00 47.56 180 THR A CA 1
ATOM 1352 C C . THR A 1 180 ? -1.531 22.790 -6.004 1.00 47.56 180 THR A C 1
ATOM 1354 O O . THR A 1 180 ? -2.348 23.199 -6.830 1.00 47.56 180 THR A O 1
ATOM 1357 N N . LEU A 1 181 ? -0.393 22.203 -6.377 1.00 51.16 181 LEU A N 1
ATOM 1358 C CA . LEU A 1 181 ? -0.116 21.862 -7.769 1.00 51.16 181 LEU A CA 1
ATOM 1359 C C . LEU A 1 181 ? -0.640 20.444 -8.017 1.00 51.16 181 LEU A C 1
ATOM 1361 O O . LEU A 1 181 ? 0.075 19.453 -7.910 1.00 51.16 181 LEU A O 1
ATOM 1365 N N . SER A 1 182 ? -1.940 20.360 -8.301 1.00 48.94 182 SER A N 1
ATOM 1366 C CA . SER A 1 182 ? -2.596 19.130 -8.746 1.00 48.94 182 SER A CA 1
ATOM 1367 C C . SER A 1 182 ? -2.189 18.856 -10.196 1.00 48.94 182 SER A C 1
ATOM 1369 O O . SER A 1 182 ? -2.892 19.232 -11.136 1.00 48.94 182 SER A O 1
ATOM 1371 N N . SER A 1 183 ? -1.035 18.225 -10.393 1.00 48.47 183 SER A N 1
ATOM 1372 C CA . SER A 1 183 ? -0.686 17.650 -11.689 1.00 48.47 183 SER A CA 1
ATOM 1373 C C . SER A 1 183 ? -1.325 16.268 -11.782 1.00 48.47 183 SER A C 1
ATOM 1375 O O . SER A 1 183 ? -0.750 15.279 -11.336 1.00 48.47 183 SER A O 1
ATOM 1377 N N . GLN A 1 184 ? -2.522 16.188 -12.368 1.00 46.66 184 GLN A N 1
ATOM 1378 C CA . GLN A 1 184 ? -3.087 14.909 -12.796 1.00 46.66 184 GLN A CA 1
ATOM 1379 C C . GLN A 1 184 ? -2.199 14.350 -13.912 1.00 46.66 184 GLN A C 1
ATOM 1381 O O . GLN A 1 184 ? -2.364 14.693 -15.083 1.00 46.66 184 GLN A O 1
ATOM 1386 N N . ILE A 1 185 ? -1.240 13.490 -13.564 1.00 47.84 185 ILE A N 1
ATOM 1387 C CA . ILE A 1 185 ? -0.460 12.718 -14.539 1.00 47.84 185 ILE A CA 1
ATOM 1388 C C . ILE A 1 185 ? -1.361 11.582 -15.052 1.00 47.84 185 ILE A C 1
ATOM 1390 O O . ILE A 1 185 ? -1.142 10.404 -14.808 1.00 47.84 185 ILE A O 1
ATOM 1394 N N . SER A 1 186 ? -2.425 11.951 -15.765 1.00 46.88 186 SER A N 1
ATOM 1395 C CA . SER A 1 186 ? -3.283 11.043 -16.531 1.00 46.88 186 SER A CA 1
ATOM 1396 C C . SER A 1 186 ? -2.613 10.737 -17.877 1.00 46.88 186 SER A C 1
ATOM 1398 O O . SER A 1 186 ? -3.188 10.972 -18.939 1.00 46.88 186 SER A O 1
ATOM 1400 N N . SER A 1 187 ? -1.362 10.267 -17.862 1.00 49.06 187 SER A N 1
ATOM 1401 C CA . SER A 1 187 ? -0.649 9.976 -19.117 1.00 49.06 187 SER A CA 1
ATOM 1402 C C . SER A 1 187 ? -1.176 8.705 -19.800 1.00 49.06 187 SER A C 1
ATOM 1404 O O . SER A 1 187 ? -0.915 8.476 -20.974 1.00 49.06 187 SER A O 1
ATOM 1406 N N . GLY A 1 188 ? -1.888 7.818 -19.090 1.00 53.28 188 GLY A N 1
ATOM 1407 C CA . GLY A 1 188 ? -2.212 6.478 -19.610 1.00 53.28 188 GLY A CA 1
ATOM 1408 C C . GLY A 1 188 ? -0.974 5.587 -19.821 1.00 53.28 188 GLY A C 1
ATOM 1409 O O . GLY A 1 188 ? -1.097 4.378 -20.006 1.00 53.28 188 GLY A O 1
ATOM 1410 N N . GLU A 1 189 ? 0.226 6.158 -19.731 1.00 55.59 189 GLU A N 1
ATOM 1411 C CA . GLU A 1 189 ? 1.494 5.459 -19.704 1.00 55.59 189 GLU A CA 1
ATOM 1412 C C . GLU A 1 189 ? 1.715 4.851 -18.318 1.00 55.59 189 GLU A C 1
ATOM 1414 O O . GLU A 1 189 ? 1.674 5.526 -17.291 1.00 55.59 189 GLU A O 1
ATOM 1419 N N . SER A 1 190 ? 1.937 3.537 -18.293 1.00 54.50 190 SER A N 1
ATOM 1420 C CA . SER A 1 190 ? 2.281 2.811 -17.075 1.00 54.50 190 SER A CA 1
ATOM 1421 C C . SER A 1 190 ? 3.535 3.421 -16.442 1.00 54.50 190 SER A C 1
ATOM 1423 O O . SER A 1 190 ? 4.556 3.580 -17.119 1.00 54.50 190 SER A O 1
ATOM 1425 N N . CYS A 1 191 ? 3.474 3.702 -15.136 1.00 54.06 191 CYS A N 1
ATOM 1426 C CA . CYS A 1 191 ? 4.599 4.082 -14.276 1.00 54.06 191 CYS A CA 1
ATOM 1427 C C . CYS A 1 191 ? 5.592 2.906 -14.179 1.00 54.06 191 CYS A C 1
ATOM 1429 O O . CYS A 1 191 ? 5.692 2.216 -13.170 1.00 54.06 191 CYS A O 1
ATOM 1431 N N . THR A 1 192 ? 6.253 2.592 -15.290 1.00 58.88 192 THR A N 1
ATOM 1432 C CA . THR A 1 192 ? 6.919 1.305 -15.513 1.00 58.88 192 THR A CA 1
ATOM 1433 C C . THR A 1 192 ? 8.222 1.124 -14.711 1.00 58.88 192 THR A C 1
ATOM 1435 O O . THR A 1 192 ? 8.553 -0.029 -14.436 1.00 58.88 192 THR A O 1
ATOM 1438 N N . PRO A 1 193 ? 8.975 2.175 -14.307 1.00 66.12 193 PRO A N 1
ATOM 1439 C CA . PRO A 1 193 ? 10.237 1.961 -13.595 1.00 66.12 193 PRO A CA 1
ATOM 1440 C C . PRO A 1 193 ? 10.208 2.212 -12.077 1.00 66.12 193 PRO A C 1
ATOM 1442 O O . PRO A 1 193 ? 11.227 1.965 -11.436 1.00 66.12 193 PRO A O 1
ATOM 1445 N N . THR A 1 194 ? 9.107 2.678 -11.479 1.00 76.19 194 THR A N 1
ATOM 1446 C CA . THR A 1 194 ? 9.104 3.045 -10.049 1.00 76.19 194 THR A CA 1
ATOM 1447 C C . THR A 1 194 ? 8.547 1.919 -9.184 1.00 76.19 194 THR A C 1
ATOM 1449 O O . THR A 1 194 ? 7.477 1.376 -9.462 1.00 76.19 194 THR A O 1
ATOM 1452 N N . ALA A 1 195 ? 9.266 1.564 -8.116 1.00 83.50 195 ALA A N 1
ATOM 1453 C CA . ALA A 1 195 ? 8.742 0.660 -7.099 1.00 83.50 195 ALA A CA 1
ATOM 1454 C C . ALA A 1 195 ? 7.566 1.334 -6.375 1.00 83.50 195 ALA A C 1
ATOM 1456 O O . ALA A 1 195 ? 7.699 2.454 -5.893 1.00 83.50 195 ALA A O 1
ATOM 1457 N N . MET A 1 196 ? 6.425 0.649 -6.306 1.00 87.31 196 MET A N 1
ATOM 1458 C CA . MET A 1 196 ? 5.214 1.138 -5.643 1.00 87.31 196 MET A CA 1
ATOM 1459 C C . MET A 1 196 ? 4.803 0.152 -4.548 1.00 87.31 196 MET A C 1
ATOM 1461 O O . MET A 1 196 ? 4.706 -1.051 -4.801 1.00 87.31 196 MET A O 1
ATOM 1465 N N . GLU A 1 197 ? 4.570 0.659 -3.337 1.00 90.31 197 GLU A N 1
ATOM 1466 C CA . GLU A 1 197 ? 4.006 -0.102 -2.218 1.00 90.31 197 GLU A CA 1
ATOM 1467 C C . GLU A 1 197 ? 2.543 0.322 -2.038 1.00 90.31 197 GLU A C 1
ATOM 1469 O O . GLU A 1 197 ? 2.256 1.496 -1.822 1.00 90.31 197 GLU A O 1
ATOM 1474 N N . TYR A 1 198 ? 1.615 -0.633 -2.148 1.00 90.00 198 TYR A N 1
ATOM 1475 C CA . TYR A 1 198 ? 0.203 -0.404 -1.846 1.00 90.00 198 TYR A CA 1
ATOM 1476 C C . TYR A 1 198 ? -0.042 -0.794 -0.394 1.00 90.00 198 TYR A C 1
ATOM 1478 O O . TYR A 1 198 ? 0.080 -1.965 -0.026 1.00 90.00 198 TYR A O 1
ATOM 1486 N N . CYS A 1 199 ? -0.372 0.200 0.419 1.00 90.38 199 CYS A N 1
ATOM 1487 C CA . CYS A 1 199 ? -0.681 0.043 1.832 1.00 90.38 199 CYS A CA 1
ATOM 1488 C C . CYS A 1 199 ? -2.173 0.295 2.078 1.00 90.38 199 CYS A C 1
ATOM 1490 O O . CYS A 1 199 ? -2.898 0.729 1.185 1.00 90.38 199 CYS A O 1
ATOM 1492 N N . GLY A 1 200 ? -2.628 0.010 3.301 1.00 88.56 200 GLY A N 1
ATOM 1493 C CA . GLY A 1 200 ? -3.916 0.510 3.782 1.00 88.56 200 GLY A CA 1
ATOM 1494 C C . GLY A 1 200 ? -3.874 2.029 3.990 1.00 88.56 200 GLY A C 1
ATOM 1495 O O . GLY A 1 200 ? -3.270 2.764 3.216 1.00 88.56 200 GLY A O 1
ATOM 1496 N N . SER A 1 201 ? -4.480 2.514 5.070 1.00 88.56 201 SER A N 1
ATOM 1497 C CA . SER A 1 201 ? -4.433 3.940 5.400 1.00 88.56 201 SER A CA 1
ATOM 1498 C C . SER A 1 201 ? -3.016 4.404 5.742 1.00 88.56 201 SER A C 1
ATOM 1500 O O . SER A 1 201 ? -2.335 3.763 6.548 1.00 88.56 201 SER A O 1
ATOM 1502 N N . ILE A 1 202 ? -2.613 5.548 5.192 1.00 87.94 202 ILE A N 1
ATOM 1503 C CA . ILE A 1 202 ? -1.410 6.274 5.621 1.00 87.94 202 ILE A CA 1
ATOM 1504 C C . ILE A 1 202 ? -1.748 7.082 6.883 1.00 87.94 202 ILE A C 1
ATOM 1506 O O . ILE A 1 202 ? -2.875 7.561 7.051 1.00 87.94 202 ILE A O 1
ATOM 1510 N N . ASP A 1 203 ? -0.776 7.259 7.779 1.00 86.56 203 ASP A N 1
ATOM 1511 C CA . ASP A 1 203 ? -0.948 8.103 8.960 1.00 86.56 203 ASP A CA 1
ATOM 1512 C C . ASP A 1 203 ? -1.392 9.516 8.550 1.00 86.56 203 ASP A C 1
ATOM 1514 O O . ASP A 1 203 ? -0.739 10.187 7.753 1.00 86.56 203 ASP A O 1
ATOM 1518 N N . ARG A 1 204 ? -2.492 9.994 9.148 1.00 86.50 204 ARG A N 1
ATOM 1519 C CA . ARG A 1 204 ? -3.103 11.320 8.900 1.00 86.50 204 ARG A CA 1
ATOM 1520 C C . ARG A 1 204 ? -3.785 11.495 7.538 1.00 86.50 204 ARG A C 1
ATOM 1522 O O . ARG A 1 204 ? -4.143 12.625 7.202 1.00 86.50 204 ARG A O 1
ATOM 1529 N N . GLN A 1 205 ? -4.016 10.421 6.789 1.00 86.31 205 GLN A N 1
ATOM 1530 C CA . GLN A 1 205 ? -4.807 10.471 5.562 1.00 86.31 205 GLN A CA 1
ATOM 1531 C C . GLN A 1 205 ? -6.223 11.026 5.833 1.00 86.31 205 GLN A C 1
ATOM 1533 O O . GLN A 1 205 ? -6.932 10.528 6.704 1.00 86.31 205 GLN A O 1
ATOM 1538 N N . GLN A 1 206 ? -6.616 12.073 5.097 1.00 85.75 206 GLN A N 1
ATOM 1539 C CA . GLN A 1 206 ? -7.953 12.694 5.168 1.00 85.75 206 GLN A CA 1
ATOM 1540 C C . GLN A 1 206 ? -8.841 12.321 3.973 1.00 85.75 206 GLN A C 1
ATOM 1542 O O . GLN A 1 206 ? -10.064 12.358 4.071 1.00 85.75 206 GLN A O 1
ATOM 1547 N N . GLU A 1 207 ? -8.225 11.981 2.841 1.00 86.75 207 GLU A N 1
ATOM 1548 C CA . GLU A 1 207 ? -8.912 11.630 1.599 1.00 86.75 207 GLU A CA 1
ATOM 1549 C C . GLU A 1 207 ? -9.028 10.111 1.436 1.00 86.75 207 GLU A C 1
ATOM 1551 O O . GLU A 1 207 ? -8.343 9.344 2.111 1.00 86.75 207 GLU A O 1
ATOM 1556 N N . SER A 1 208 ? -9.877 9.652 0.515 1.00 81.44 208 SER A N 1
ATOM 1557 C CA . SER A 1 208 ? -10.030 8.219 0.216 1.00 81.44 208 SER A CA 1
ATOM 1558 C C . SER A 1 208 ? -8.749 7.584 -0.328 1.00 81.44 208 SER A C 1
ATOM 1560 O O . SER A 1 208 ? -8.495 6.408 -0.076 1.00 81.44 208 SER A O 1
ATOM 1562 N N . PHE A 1 209 ? -7.912 8.371 -1.007 1.00 82.62 209 PHE A N 1
ATOM 1563 C CA . PHE A 1 209 ? -6.627 7.944 -1.547 1.00 82.62 209 PHE A CA 1
ATOM 1564 C C . PHE A 1 209 ? -5.538 8.944 -1.164 1.00 82.62 209 PHE A C 1
ATOM 1566 O O . PHE A 1 209 ? -5.748 10.151 -1.217 1.00 82.62 209 PHE A O 1
ATOM 1573 N N . ALA A 1 210 ? -4.369 8.437 -0.787 1.00 82.50 210 ALA A N 1
ATOM 1574 C CA . ALA A 1 210 ? -3.180 9.236 -0.534 1.00 82.50 210 ALA A CA 1
ATOM 1575 C C . ALA A 1 210 ? -1.948 8.481 -1.036 1.00 82.50 210 ALA A C 1
ATOM 1577 O O . ALA A 1 210 ? -1.920 7.250 -1.029 1.00 82.50 210 ALA A O 1
ATOM 1578 N N . ALA A 1 211 ? -0.935 9.225 -1.469 1.00 84.25 211 ALA A N 1
ATOM 1579 C CA . ALA A 1 211 ? 0.339 8.678 -1.907 1.00 84.25 211 ALA A CA 1
ATOM 1580 C C . ALA A 1 211 ? 1.475 9.406 -1.187 1.00 84.25 211 ALA A C 1
ATOM 1582 O O . ALA A 1 211 ? 1.525 10.635 -1.179 1.00 84.25 211 ALA A O 1
ATOM 1583 N N . GLU A 1 212 ? 2.390 8.640 -0.599 1.00 83.62 212 GLU A N 1
ATOM 1584 C CA . GLU A 1 212 ? 3.661 9.154 -0.102 1.00 83.62 212 GLU A CA 1
ATOM 1585 C C . GLU A 1 212 ? 4.723 8.936 -1.178 1.00 83.62 212 GLU A C 1
ATOM 1587 O O . GLU A 1 212 ? 4.927 7.816 -1.651 1.00 83.62 212 GLU A O 1
ATOM 1592 N N . ILE A 1 213 ? 5.386 10.016 -1.583 1.00 84.69 213 ILE A N 1
ATOM 1593 C CA . ILE A 1 213 ? 6.431 9.971 -2.603 1.00 84.69 213 ILE A CA 1
ATOM 1594 C C . ILE A 1 213 ? 7.747 10.238 -1.912 1.00 84.69 213 ILE A C 1
ATOM 1596 O O . ILE A 1 213 ? 7.955 11.296 -1.320 1.00 84.69 213 ILE A O 1
ATOM 1600 N N . THR A 1 214 ? 8.625 9.252 -1.992 1.00 84.12 214 THR A N 1
ATOM 1601 C CA . THR A 1 214 ? 9.990 9.355 -1.503 1.00 84.12 214 THR A CA 1
ATOM 1602 C C . THR A 1 214 ? 10.915 9.536 -2.690 1.00 84.12 214 THR A C 1
ATOM 1604 O O . THR A 1 214 ? 11.098 8.635 -3.508 1.00 84.12 214 THR A O 1
ATOM 1607 N N . ASP A 1 215 ? 11.491 10.730 -2.784 1.00 87.00 215 ASP A N 1
ATOM 1608 C CA . ASP A 1 215 ? 12.549 11.006 -3.742 1.00 87.00 215 ASP A CA 1
ATOM 1609 C C . ASP A 1 215 ? 13.862 10.379 -3.267 1.00 87.00 215 ASP A C 1
ATOM 1611 O O . ASP A 1 215 ? 14.132 10.254 -2.069 1.00 87.00 215 ASP A O 1
ATOM 1615 N N . TYR A 1 216 ? 14.708 9.992 -4.218 1.00 86.62 216 TYR A N 1
ATOM 1616 C CA . TYR A 1 216 ? 16.064 9.574 -3.894 1.00 86.62 216 TYR A CA 1
ATOM 1617 C C . TYR A 1 216 ? 16.896 10.774 -3.446 1.00 86.62 216 TYR A C 1
ATOM 1619 O O . TYR A 1 216 ? 16.905 11.813 -4.108 1.00 86.62 216 TYR A O 1
ATOM 1627 N N . ASP A 1 217 ? 17.691 10.579 -2.393 1.00 93.62 217 ASP A N 1
ATOM 1628 C CA . ASP A 1 217 ? 18.732 11.531 -2.012 1.00 93.62 217 ASP A CA 1
ATOM 1629 C C . ASP A 1 217 ? 19.638 11.854 -3.206 1.00 93.62 217 ASP A C 1
ATOM 1631 O O . ASP A 1 217 ? 19.920 10.994 -4.048 1.00 93.62 217 ASP A O 1
ATOM 1635 N N . GLU A 1 218 ? 20.162 13.081 -3.253 1.00 94.19 218 GLU A N 1
ATOM 1636 C CA . GLU A 1 218 ? 20.987 13.564 -4.368 1.00 94.19 218 GLU A CA 1
ATOM 1637 C C . GLU A 1 218 ? 22.171 12.624 -4.675 1.00 94.19 218 GLU A C 1
ATOM 1639 O O . GLU A 1 218 ? 22.526 12.405 -5.836 1.00 94.19 218 GLU A O 1
ATOM 1644 N N . GLU A 1 219 ? 22.783 12.029 -3.647 1.00 96.00 219 GLU A N 1
ATOM 1645 C CA . GLU A 1 219 ? 23.883 11.069 -3.803 1.00 96.00 219 GLU A CA 1
ATOM 1646 C C . GLU A 1 219 ? 23.432 9.745 -4.435 1.00 96.00 219 GLU A C 1
ATOM 1648 O O . GLU A 1 219 ? 24.113 9.214 -5.324 1.00 96.00 219 GLU A O 1
ATOM 1653 N N . THR A 1 220 ? 22.268 9.237 -4.030 1.00 90.50 220 THR A N 1
ATOM 1654 C CA . THR A 1 220 ? 21.665 8.026 -4.597 1.00 90.50 220 THR A CA 1
ATOM 1655 C C . THR A 1 220 ? 21.252 8.270 -6.039 1.00 90.50 220 THR A C 1
ATOM 1657 O O . THR A 1 220 ? 21.621 7.494 -6.922 1.00 90.50 220 THR A O 1
ATOM 1660 N N . ALA A 1 221 ? 20.598 9.401 -6.307 1.00 89.19 221 ALA A N 1
ATOM 1661 C CA . ALA A 1 221 ? 20.228 9.817 -7.653 1.00 89.19 221 ALA A CA 1
ATOM 1662 C C . ALA A 1 221 ? 21.463 9.937 -8.564 1.00 89.19 221 ALA A C 1
ATOM 1664 O O . ALA A 1 221 ? 21.489 9.368 -9.656 1.00 89.19 221 ALA A O 1
ATOM 1665 N N . LYS A 1 222 ? 22.545 10.585 -8.102 1.00 91.00 222 LYS A N 1
ATOM 1666 C CA . LYS A 1 222 ? 23.822 10.656 -8.843 1.00 91.00 222 LYS A CA 1
ATOM 1667 C C . LYS A 1 222 ? 24.413 9.277 -9.117 1.00 91.00 222 LYS A C 1
ATOM 1669 O O . LYS A 1 222 ? 24.999 9.070 -10.181 1.00 91.00 222 LYS A O 1
ATOM 1674 N N . THR A 1 223 ? 24.312 8.356 -8.164 1.00 93.06 223 THR A N 1
ATOM 1675 C CA . THR A 1 223 ? 24.831 6.991 -8.311 1.00 93.06 223 THR A CA 1
ATOM 1676 C C . THR A 1 223 ? 24.042 6.219 -9.365 1.00 93.06 223 THR A C 1
ATOM 1678 O O . THR A 1 223 ? 24.655 5.697 -10.298 1.00 93.06 223 THR A O 1
ATOM 1681 N N . LEU A 1 224 ? 22.709 6.257 -9.296 1.00 86.25 224 LEU A N 1
ATOM 1682 C CA . LEU A 1 224 ? 21.816 5.655 -10.291 1.00 86.25 224 LEU A CA 1
ATOM 1683 C C . LEU A 1 224 ? 22.051 6.242 -11.689 1.00 86.25 224 LEU A C 1
ATOM 1685 O O . LEU A 1 224 ? 22.230 5.505 -12.657 1.00 86.25 224 LEU A O 1
ATOM 1689 N N . LEU A 1 225 ? 22.152 7.569 -11.806 1.00 87.56 225 LEU A N 1
ATOM 1690 C CA . LEU A 1 225 ? 22.430 8.235 -13.083 1.00 87.56 225 LEU A CA 1
ATOM 1691 C C . LEU A 1 225 ? 23.788 7.827 -13.667 1.00 87.56 225 LEU A C 1
ATOM 1693 O O . LEU A 1 225 ? 23.896 7.560 -14.864 1.00 87.56 225 LEU A O 1
ATOM 1697 N N . ARG A 1 226 ? 24.839 7.741 -12.842 1.00 89.94 226 ARG A N 1
ATOM 1698 C CA . ARG A 1 226 ? 26.163 7.271 -13.292 1.00 89.94 226 ARG A CA 1
ATOM 1699 C C . ARG A 1 226 ? 26.115 5.828 -13.778 1.00 89.94 226 ARG A C 1
ATOM 1701 O O . ARG A 1 226 ? 26.766 5.512 -14.775 1.00 89.94 226 ARG A O 1
ATOM 1708 N N . GLU A 1 227 ? 25.365 4.972 -13.095 1.00 86.38 227 GLU A N 1
ATOM 1709 C CA . GLU A 1 227 ? 25.156 3.586 -13.502 1.00 86.38 227 GLU A CA 1
ATOM 1710 C C . GLU A 1 227 ? 24.425 3.514 -14.850 1.00 86.38 227 GLU A C 1
ATOM 1712 O O . GLU A 1 227 ? 24.940 2.898 -15.788 1.00 86.38 227 GLU A O 1
ATOM 1717 N N . HIS A 1 228 ? 23.314 4.239 -15.009 1.00 82.38 228 HIS A N 1
ATOM 1718 C CA . HIS A 1 228 ? 22.583 4.324 -16.277 1.00 82.38 228 HIS A CA 1
ATOM 1719 C C . HIS A 1 228 ? 23.454 4.850 -17.426 1.00 82.38 228 HIS A C 1
ATOM 1721 O O . HIS A 1 228 ? 23.476 4.248 -18.502 1.00 82.38 228 HIS A O 1
ATOM 1727 N N . ILE A 1 229 ? 24.243 5.907 -17.202 1.00 85.38 229 ILE A N 1
ATOM 1728 C CA . ILE A 1 229 ? 25.181 6.442 -18.204 1.00 85.38 229 ILE A CA 1
ATOM 1729 C C . ILE A 1 229 ? 26.273 5.417 -18.541 1.00 85.38 229 ILE A C 1
ATOM 1731 O O . ILE A 1 229 ? 26.655 5.281 -19.704 1.00 85.38 229 ILE A O 1
ATOM 1735 N N . SER A 1 230 ? 26.784 4.684 -17.549 1.00 83.31 230 SER A N 1
ATOM 1736 C CA . SER A 1 230 ? 27.777 3.623 -17.756 1.00 83.31 230 SER A CA 1
ATOM 1737 C C . SER A 1 230 ? 27.216 2.497 -18.628 1.00 83.31 230 SER A C 1
ATOM 1739 O O . SER A 1 230 ? 27.874 2.065 -19.578 1.00 83.31 230 SER A O 1
ATOM 1741 N N . HIS A 1 231 ? 25.975 2.072 -18.374 1.00 77.50 231 HIS A N 1
ATOM 1742 C CA . HIS A 1 231 ? 25.273 1.106 -19.220 1.00 77.50 231 HIS A CA 1
ATOM 1743 C C . HIS A 1 231 ? 25.046 1.638 -20.630 1.00 77.50 231 HIS A C 1
ATOM 1745 O O . HIS A 1 231 ? 25.358 0.945 -21.595 1.00 77.50 231 HIS A O 1
ATOM 1751 N N . TYR A 1 232 ? 24.577 2.877 -20.758 1.00 79.94 232 TYR A N 1
ATOM 1752 C CA . TYR A 1 232 ? 24.371 3.506 -22.056 1.00 79.94 232 TYR A CA 1
ATOM 1753 C C . TYR A 1 232 ? 25.668 3.549 -22.879 1.00 79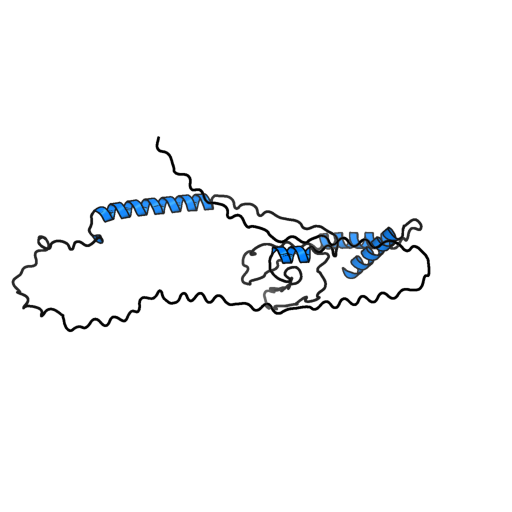.94 232 TYR A C 1
ATOM 1755 O O . TYR A 1 232 ? 25.683 3.115 -24.029 1.00 79.94 232 TYR A O 1
ATOM 1763 N N . ARG A 1 233 ? 26.788 3.978 -22.278 1.00 82.12 233 ARG A N 1
ATOM 1764 C CA . ARG A 1 233 ? 28.102 4.000 -22.948 1.00 82.12 233 ARG A CA 1
ATOM 1765 C C . ARG A 1 233 ? 28.533 2.612 -23.415 1.00 82.12 233 ARG A C 1
ATOM 1767 O O . ARG A 1 233 ? 28.932 2.464 -24.567 1.00 82.12 233 ARG A O 1
ATOM 1774 N N . ARG A 1 234 ? 28.385 1.588 -22.568 1.00 75.75 234 ARG A N 1
ATOM 1775 C CA . ARG A 1 234 ? 28.692 0.196 -22.946 1.00 75.75 234 ARG A CA 1
ATOM 1776 C C . ARG A 1 234 ? 27.836 -0.299 -24.116 1.00 75.75 234 ARG A C 1
ATOM 1778 O O . ARG A 1 234 ? 28.320 -1.102 -24.901 1.00 75.75 234 ARG A O 1
ATOM 1785 N N . ASN A 1 235 ? 26.607 0.196 -24.265 1.00 69.25 235 ASN A N 1
ATOM 1786 C CA . ASN A 1 235 ? 25.719 -0.196 -25.365 1.00 69.25 235 ASN A CA 1
ATOM 1787 C C . ASN A 1 235 ? 26.110 0.441 -26.705 1.00 69.25 235 ASN A C 1
ATOM 1789 O O . ASN A 1 235 ? 25.794 -0.114 -27.754 1.00 69.25 235 ASN A O 1
ATOM 1793 N N . THR A 1 236 ? 26.788 1.593 -26.688 1.00 70.00 236 THR A N 1
ATOM 1794 C CA . THR A 1 236 ? 27.248 2.252 -27.924 1.00 70.00 236 THR A CA 1
ATOM 1795 C C . THR A 1 236 ? 28.461 1.568 -28.560 1.00 70.00 236 THR A C 1
ATOM 1797 O O . THR A 1 236 ? 28.706 1.731 -29.754 1.00 70.00 236 THR A O 1
ATOM 1800 N N . GLU A 1 237 ? 29.184 0.743 -27.801 1.00 75.62 237 GLU A N 1
ATOM 1801 C CA . GLU A 1 237 ? 30.259 -0.107 -28.312 1.00 75.62 237 GLU A CA 1
ATOM 1802 C C . GLU A 1 237 ? 29.660 -1.391 -28.901 1.00 75.62 237 GLU A C 1
ATOM 1804 O O . GLU A 1 237 ? 29.671 -2.454 -28.280 1.00 75.62 237 GLU A O 1
ATOM 1809 N N . VAL A 1 238 ? 29.089 -1.291 -30.107 1.00 67.50 238 VAL A N 1
ATOM 1810 C CA . VAL A 1 238 ? 28.532 -2.450 -30.819 1.00 67.50 238 VAL A CA 1
ATOM 1811 C C . VAL A 1 238 ? 29.634 -3.487 -31.017 1.00 67.50 238 VAL A C 1
ATOM 1813 O O . VAL A 1 238 ? 30.549 -3.291 -31.820 1.00 67.50 238 VAL A O 1
ATOM 1816 N N . ARG A 1 239 ? 29.543 -4.612 -30.305 1.00 77.94 239 ARG A N 1
ATOM 1817 C CA . ARG A 1 239 ? 30.411 -5.754 -30.572 1.00 77.94 239 ARG A CA 1
ATOM 1818 C C . ARG A 1 239 ? 29.860 -6.562 -31.743 1.00 77.94 239 ARG A C 1
ATOM 1820 O O . ARG A 1 239 ? 28.651 -6.757 -31.878 1.00 77.94 239 ARG A O 1
ATOM 1827 N N . ALA A 1 240 ? 30.762 -7.008 -32.612 1.00 82.50 240 ALA A N 1
ATOM 1828 C CA . ALA A 1 240 ? 30.412 -7.748 -33.822 1.00 82.50 240 ALA A CA 1
ATOM 1829 C C . ALA A 1 240 ? 29.866 -9.162 -33.540 1.00 82.50 240 ALA A C 1
ATOM 1831 O O . ALA A 1 240 ? 29.270 -9.760 -34.428 1.00 82.50 240 ALA A O 1
ATOM 1832 N N . ASP A 1 241 ? 30.063 -9.686 -32.328 1.00 92.00 241 ASP A N 1
ATOM 1833 C CA . ASP A 1 241 ? 29.707 -11.043 -31.900 1.00 92.00 241 ASP A CA 1
ATOM 1834 C C . ASP A 1 241 ? 28.340 -11.147 -31.201 1.00 92.00 241 ASP A C 1
ATOM 1836 O O . ASP A 1 241 ? 27.965 -12.226 -30.751 1.00 92.00 241 ASP A O 1
ATOM 1840 N N . TRP A 1 242 ? 27.586 -10.050 -31.094 1.00 89.25 242 TRP A N 1
ATOM 1841 C CA . TRP A 1 242 ? 26.262 -10.072 -30.470 1.00 89.25 242 TRP A CA 1
ATOM 1842 C C . TRP A 1 242 ? 25.205 -10.672 -31.395 1.00 89.25 242 TRP A C 1
ATOM 1844 O O . TRP A 1 242 ? 25.101 -10.284 -32.561 1.00 89.25 242 TRP A O 1
ATOM 1854 N N . ASP A 1 243 ? 24.376 -11.556 -30.844 1.00 92.75 243 ASP A N 1
ATOM 1855 C CA . ASP A 1 243 ? 23.162 -12.035 -31.493 1.00 92.75 243 ASP A CA 1
ATOM 1856 C C . ASP A 1 243 ? 22.063 -10.955 -31.487 1.00 92.75 243 ASP A C 1
ATOM 1858 O O . ASP A 1 243 ? 22.090 -9.985 -30.717 1.00 92.75 243 ASP A O 1
ATOM 1862 N N . ASP A 1 244 ? 21.076 -11.109 -32.372 1.00 90.62 244 ASP A N 1
ATOM 1863 C CA . ASP A 1 244 ? 20.027 -10.103 -32.569 1.00 90.62 244 ASP A CA 1
ATOM 1864 C C . ASP A 1 244 ? 19.178 -9.879 -31.311 1.00 90.62 244 ASP A C 1
ATOM 1866 O O . ASP A 1 244 ? 18.793 -8.742 -31.031 1.00 90.62 244 ASP A O 1
ATOM 1870 N N . ASN A 1 245 ? 18.953 -10.923 -30.506 1.00 87.88 245 ASN A N 1
ATOM 1871 C CA . ASN A 1 245 ? 18.226 -10.811 -29.241 1.00 87.88 245 ASN A CA 1
ATOM 1872 C C . ASN A 1 245 ? 18.973 -9.925 -28.243 1.00 87.88 245 ASN A C 1
ATOM 1874 O O . ASN A 1 245 ? 18.383 -9.006 -27.669 1.00 87.88 245 ASN A O 1
ATOM 1878 N N . THR A 1 246 ? 20.280 -10.142 -28.075 1.00 85.81 246 THR A N 1
ATOM 1879 C CA . THR A 1 246 ? 21.111 -9.303 -27.206 1.00 85.81 246 THR A CA 1
ATOM 1880 C C . THR A 1 246 ? 21.144 -7.868 -27.721 1.00 85.81 246 THR A C 1
ATOM 1882 O O . THR A 1 246 ? 20.938 -6.928 -26.950 1.00 85.81 246 THR A O 1
ATOM 1885 N N . ARG A 1 247 ? 21.300 -7.670 -29.037 1.00 85.25 247 ARG A N 1
ATOM 1886 C CA . ARG A 1 247 ? 21.290 -6.332 -29.646 1.00 85.25 247 ARG A CA 1
ATOM 1887 C C . ARG A 1 247 ? 19.961 -5.602 -29.421 1.00 85.25 247 ARG A C 1
ATOM 1889 O O . ARG A 1 247 ? 19.976 -4.427 -29.047 1.00 85.25 247 ARG A O 1
ATOM 1896 N N . GLN A 1 248 ? 18.823 -6.273 -29.600 1.00 84.50 248 GLN A N 1
ATOM 1897 C CA . GLN A 1 248 ? 17.505 -5.689 -29.333 1.00 84.50 248 GLN A CA 1
ATOM 1898 C C . GLN A 1 248 ? 17.300 -5.378 -27.848 1.00 84.50 248 GLN A C 1
ATOM 1900 O O . GLN A 1 248 ? 16.805 -4.298 -27.524 1.00 84.50 248 GLN A O 1
ATOM 1905 N N . LEU A 1 249 ? 17.706 -6.276 -26.945 1.00 82.94 249 LEU A N 1
ATOM 1906 C CA . LEU A 1 249 ? 17.620 -6.052 -25.501 1.00 82.94 249 LEU A CA 1
ATOM 1907 C C . LEU A 1 249 ? 18.398 -4.796 -25.089 1.00 82.94 249 LEU A C 1
ATOM 1909 O O . LEU A 1 249 ? 17.879 -3.949 -24.359 1.00 82.94 249 LEU A O 1
ATOM 1913 N N . TYR A 1 250 ? 19.626 -4.646 -25.585 1.00 81.31 250 TYR A N 1
ATOM 1914 C CA . TYR A 1 250 ? 20.456 -3.481 -25.289 1.00 81.31 250 TYR A CA 1
ATOM 1915 C C . TYR A 1 250 ? 19.933 -2.194 -25.927 1.00 81.31 250 TYR A C 1
ATOM 1917 O O . TYR A 1 250 ? 19.992 -1.143 -25.284 1.00 81.31 250 TYR A O 1
ATOM 1925 N N . LYS A 1 251 ? 19.357 -2.269 -27.133 1.00 82.81 251 LYS A N 1
ATOM 1926 C CA . LYS A 1 251 ? 18.666 -1.135 -27.761 1.00 82.81 251 LYS A CA 1
ATOM 1927 C C . LYS A 1 251 ? 17.486 -0.667 -26.908 1.00 82.81 251 LYS A C 1
ATOM 1929 O O . LYS A 1 251 ? 17.438 0.502 -26.548 1.00 82.81 251 LYS A O 1
ATOM 1934 N N . ARG A 1 252 ? 16.606 -1.586 -26.488 1.00 80.44 252 ARG A N 1
ATOM 1935 C CA . ARG A 1 252 ? 15.464 -1.266 -25.610 1.00 80.44 252 ARG A CA 1
ATOM 1936 C C . ARG A 1 252 ? 15.925 -0.624 -24.301 1.00 80.44 252 ARG A C 1
ATOM 1938 O O . ARG A 1 252 ? 15.367 0.385 -23.894 1.00 80.44 252 ARG A O 1
ATOM 1945 N N . ARG A 1 253 ? 16.983 -1.153 -23.672 1.00 77.31 253 ARG A N 1
ATOM 1946 C CA . ARG A 1 253 ? 17.563 -0.560 -22.452 1.00 77.31 253 ARG A CA 1
ATOM 1947 C C . ARG A 1 253 ? 18.110 0.850 -22.676 1.00 77.31 253 ARG A C 1
ATOM 1949 O O . ARG A 1 253 ? 17.963 1.690 -21.794 1.00 77.31 253 ARG A O 1
ATOM 1956 N N . ALA A 1 254 ? 18.751 1.103 -23.817 1.00 78.56 254 ALA A N 1
ATOM 1957 C CA . ALA A 1 254 ? 19.241 2.434 -24.164 1.00 78.56 254 ALA A CA 1
ATOM 1958 C C . ALA A 1 254 ? 18.078 3.418 -24.372 1.00 78.56 254 ALA A C 1
ATOM 1960 O O . ALA A 1 254 ? 18.112 4.509 -23.807 1.00 78.56 254 ALA A O 1
ATOM 1961 N N . ASP A 1 255 ? 17.032 3.005 -25.091 1.00 78.56 255 ASP A N 1
ATOM 1962 C CA . ASP A 1 255 ? 15.832 3.818 -25.312 1.00 78.56 255 ASP A CA 1
ATOM 1963 C C . ASP A 1 255 ? 15.123 4.144 -23.985 1.00 78.56 255 ASP A C 1
ATOM 1965 O O . ASP A 1 255 ? 14.728 5.287 -23.760 1.00 78.56 255 ASP A O 1
ATOM 1969 N N . THR A 1 256 ? 15.017 3.174 -23.065 1.00 71.12 256 THR A N 1
ATOM 1970 C CA . THR A 1 256 ? 14.483 3.412 -21.714 1.00 71.12 256 THR A CA 1
ATOM 1971 C C . THR A 1 256 ? 15.336 4.413 -20.939 1.00 71.12 256 THR A C 1
ATOM 1973 O O . THR A 1 256 ? 14.781 5.336 -20.355 1.00 71.12 256 THR A O 1
ATOM 1976 N N . ALA A 1 257 ? 16.666 4.271 -20.961 1.00 70.00 257 ALA A N 1
ATOM 1977 C CA . ALA A 1 257 ? 17.567 5.172 -20.240 1.00 70.00 257 ALA A CA 1
ATOM 1978 C C . ALA A 1 257 ? 17.470 6.626 -20.736 1.00 70.00 257 ALA A C 1
ATOM 1980 O O . ALA A 1 257 ? 17.555 7.551 -19.933 1.00 70.00 257 ALA A O 1
ATOM 1981 N N . VAL A 1 258 ? 17.270 6.831 -22.044 1.00 74.88 258 VAL A N 1
ATOM 1982 C CA . VAL A 1 258 ? 17.060 8.166 -22.628 1.00 74.88 258 VAL A CA 1
ATOM 1983 C C . VAL A 1 258 ? 15.718 8.757 -22.204 1.00 74.88 258 VAL A C 1
ATOM 1985 O O . VAL A 1 258 ? 15.654 9.947 -21.936 1.00 74.88 258 VAL A O 1
ATOM 1988 N N . LYS A 1 259 ? 14.658 7.945 -22.113 1.00 71.00 259 LYS A N 1
ATOM 1989 C CA . LYS A 1 259 ? 13.332 8.413 -21.673 1.00 71.00 259 LYS A CA 1
ATOM 1990 C C . LYS A 1 259 ? 13.270 8.779 -20.188 1.00 71.00 259 LYS A C 1
ATOM 1992 O O . LYS A 1 259 ? 12.386 9.529 -19.798 1.00 71.00 259 LYS A O 1
ATOM 1997 N N . THR A 1 260 ? 14.150 8.211 -19.364 1.00 63.75 260 THR A N 1
ATOM 1998 C CA . THR A 1 260 ? 14.207 8.481 -17.917 1.00 63.75 260 THR A CA 1
ATOM 1999 C C . THR A 1 260 ? 15.054 9.698 -17.534 1.00 63.75 260 THR A C 1
ATOM 2001 O O . THR A 1 260 ? 15.024 10.086 -16.369 1.00 63.75 260 THR A O 1
ATOM 2004 N N . LEU A 1 261 ? 15.837 10.251 -18.469 1.00 60.66 261 LEU A N 1
ATOM 2005 C CA . LEU A 1 261 ? 16.654 11.460 -18.285 1.00 60.66 261 LEU A CA 1
ATOM 2006 C C . LEU A 1 261 ? 15.873 12.714 -18.684 1.00 60.66 261 LEU A C 1
ATOM 2008 O O . LEU A 1 261 ? 16.061 13.737 -17.991 1.00 60.66 261 LEU A O 1
#